Protein AF-M2AZC2-F1 (afdb_monomer_lite)

Organism: NCBI:txid1263867

Secondary structure (DSSP, 8-state):
-------PPPPP----PPP-----------PPP-------------HHHHHHHHHHHHHHHHHHHHHHHT-----------EEEEETTEEEEE-S-GGGGT---TTS--SSPPPPPPPP--SGGGTTSEEEEEEEETTEEEEEEEEEEETTEEEEGGGTSSSPSSEE-TT--EEEEEE-S-EETTTTEEEEEEEEEEETTEEEEEEEEEEE---TT--SSS---------------PPP-

pLDDT: mean 73.13, std 20.4, range [29.56, 98.38]

Sequence (240 aa):
MHVIGEGTMVAWISGNTPPISENAGNNEMHGRSPLRFTTDDRHWGDPRDFYRSVDQMRTLLLAATLSLVFASPAFATVQANDSVSVGGKTFGIFQLPMNGLLRYEHERPDDRELFPLFEAPHTANHRGYIAQFAITNGRLYLNSIKGRIDGKDVADQDIVDKRFPVRAHWYTGSIFISVGGYDQLEERFRYVIEFSIERGKVVATRYSDLRRIPITWNGLDAPSPTTETTEPDDARESPN

Foldseek 3Di:
DDDDDDDDDDDDDDDDDDDDDDDDDDDDDDDDDDDDDDPPPPPPPDVVVVVVVVVVVVVVVVVVVVVVVPPDPPPDDAAQFAWEDEPNDIFGWLADLCVLVADDPVDDDDDDDHQAQFDQPDPSRNRQKYWYWYCDPQFIWTAKMWGHGPNDTDMDCRRPVDDPRHTSLSGFFKTKGQDDDQDPVLRWRQKIWIFGDHSGGGPDIDIDGTDNDPSPDHRPDDDPRPPPPVPPPPDPDDDD

Radius of gyration: 32.2 Å; chains: 1; bounding box: 98×58×80 Å

Structure (mmCIF, N/CA/C/O backbone):
data_AF-M2AZC2-F1
#
_entry.id   AF-M2AZC2-F1
#
loop_
_atom_site.group_PDB
_atom_site.id
_atom_site.type_symbol
_atom_site.label_atom_id
_atom_site.label_alt_id
_atom_site.label_comp_id
_atom_site.label_asym_id
_atom_site.label_entity_id
_atom_site.label_seq_id
_atom_site.pdbx_PDB_ins_code
_atom_site.Cartn_x
_atom_site.Cartn_y
_atom_site.Cartn_z
_atom_site.occupancy
_atom_site.B_iso_or_equiv
_atom_site.auth_seq_id
_atom_site.auth_comp_id
_atom_site.auth_asym_id
_atom_site.auth_atom_id
_atom_site.pdbx_PDB_model_num
ATOM 1 N N . MET A 1 1 ? -30.836 22.525 8.935 1.00 41.09 1 MET A N 1
ATOM 2 C CA . MET A 1 1 ? -30.138 23.801 9.182 1.00 41.09 1 MET A CA 1
ATOM 3 C C . MET A 1 1 ? -29.603 23.750 10.602 1.00 41.09 1 MET A C 1
ATOM 5 O O . MET A 1 1 ? -30.364 23.909 11.540 1.00 41.09 1 MET A O 1
ATOM 9 N N . HIS A 1 2 ? -28.333 23.387 10.746 1.00 29.56 2 HIS A N 1
ATOM 10 C CA . HIS A 1 2 ? -27.563 23.506 11.981 1.00 29.56 2 HIS A CA 1
ATOM 11 C C . HIS A 1 2 ? -26.117 23.679 11.517 1.00 29.56 2 HIS A C 1
ATOM 13 O O . HIS A 1 2 ? -25.519 22.754 10.977 1.00 29.56 2 HIS A O 1
ATOM 19 N N . VAL A 1 3 ? -25.637 24.917 11.582 1.00 35.12 3 VAL A N 1
ATOM 20 C CA . VAL A 1 3 ? -24.275 25.307 11.210 1.00 35.12 3 VAL A CA 1
ATOM 21 C C . VAL A 1 3 ? -23.460 25.256 12.494 1.00 35.12 3 VAL A C 1
ATOM 23 O O . VAL A 1 3 ? -23.845 25.889 13.476 1.00 35.12 3 VAL A O 1
ATOM 26 N N . ILE A 1 4 ? -22.387 24.465 12.515 1.00 40.41 4 ILE A N 1
ATOM 27 C CA . ILE A 1 4 ? -21.483 24.358 13.662 1.00 40.41 4 ILE A CA 1
ATOM 28 C C . ILE A 1 4 ? -20.125 24.936 13.258 1.00 40.41 4 ILE A C 1
ATOM 30 O O . ILE A 1 4 ? -19.449 24.397 12.388 1.00 40.41 4 ILE A O 1
ATOM 34 N N . GLY A 1 5 ? -19.832 26.064 13.910 1.00 35.72 5 GLY A N 1
ATOM 35 C CA . GLY A 1 5 ? -18.565 26.732 14.218 1.00 35.72 5 GLY A CA 1
ATOM 36 C C . GLY A 1 5 ? -17.267 26.303 13.540 1.00 35.72 5 GLY A C 1
ATOM 37 O O . GLY A 1 5 ? -16.760 25.207 13.760 1.00 35.72 5 GLY A O 1
ATOM 38 N N . GLU A 1 6 ? -16.668 27.271 12.850 1.00 39.91 6 GLU A N 1
ATOM 39 C CA . GLU A 1 6 ? -15.252 27.318 12.497 1.00 39.91 6 GLU A CA 1
ATOM 40 C C . GLU A 1 6 ? -14.385 27.407 13.767 1.00 39.91 6 GLU A C 1
ATOM 42 O O . GLU A 1 6 ? -14.545 28.310 14.588 1.00 39.91 6 GLU A O 1
ATOM 47 N N . GLY A 1 7 ? -13.470 26.450 13.933 1.00 35.94 7 GLY A N 1
ATOM 48 C CA . GLY A 1 7 ? -12.459 26.444 14.988 1.00 35.94 7 GLY A CA 1
ATOM 49 C C . GLY A 1 7 ? -11.089 26.795 14.418 1.00 35.94 7 GLY A C 1
ATOM 50 O O . GLY A 1 7 ? -10.451 25.970 13.766 1.00 35.94 7 GLY A O 1
ATOM 51 N N . THR A 1 8 ? -10.644 28.022 14.667 1.00 33.69 8 THR A N 1
ATOM 52 C CA . THR A 1 8 ? -9.314 28.543 14.332 1.00 33.69 8 THR A CA 1
ATOM 53 C C . THR A 1 8 ? -8.242 27.849 15.180 1.00 33.69 8 THR A C 1
ATOM 55 O O . THR A 1 8 ? -8.271 27.926 16.407 1.00 33.69 8 THR A O 1
ATOM 58 N N . MET A 1 9 ? -7.279 27.179 14.542 1.00 30.30 9 MET A N 1
ATOM 59 C CA . MET A 1 9 ? -6.112 26.596 15.215 1.00 30.30 9 MET A CA 1
ATOM 60 C C . MET A 1 9 ? -5.014 27.654 15.381 1.00 30.30 9 MET A C 1
ATOM 62 O O .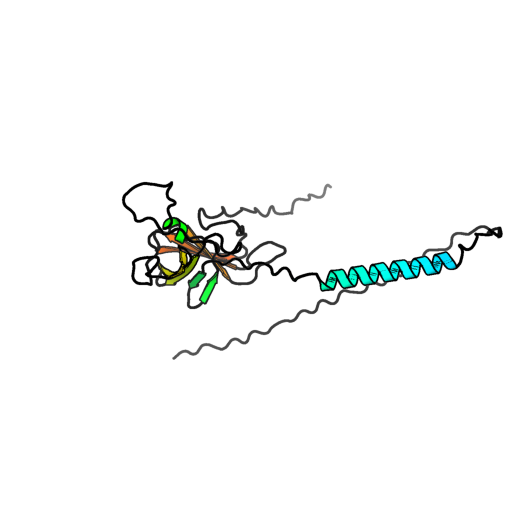 MET A 1 9 ? -4.516 28.205 14.401 1.00 30.30 9 MET A O 1
ATOM 66 N N . VAL A 1 10 ? -4.633 27.919 16.631 1.00 33.47 10 VAL A N 1
ATOM 67 C CA . VAL A 1 10 ? -3.511 28.789 17.006 1.00 33.47 10 VAL A CA 1
ATOM 68 C C . VAL A 1 10 ? -2.236 27.946 17.049 1.00 33.47 10 VAL A C 1
ATOM 70 O O . VAL A 1 10 ? -2.134 27.006 17.836 1.00 33.47 10 VAL A O 1
ATOM 73 N N . ALA A 1 11 ? -1.267 28.272 16.193 1.00 35.38 11 ALA A N 1
ATOM 74 C CA . ALA A 1 11 ? 0.056 27.661 16.200 1.00 35.38 11 ALA A CA 1
ATOM 75 C C . ALA A 1 11 ? 0.928 28.305 17.289 1.00 35.38 11 ALA A C 1
ATOM 77 O O . ALA A 1 11 ? 1.168 29.511 17.270 1.00 35.38 11 ALA A O 1
ATOM 78 N N . TRP A 1 12 ? 1.418 27.494 18.226 1.00 31.27 12 TRP A N 1
ATOM 79 C CA . TRP A 1 12 ? 2.443 27.891 19.187 1.00 31.27 12 TRP A CA 1
ATOM 80 C C . TRP A 1 12 ? 3.824 27.617 18.586 1.00 31.27 12 TRP A C 1
ATOM 82 O O . TRP A 1 12 ? 4.173 26.469 18.323 1.00 31.27 12 TRP A O 1
ATOM 92 N N . ILE A 1 13 ? 4.607 28.674 18.368 1.00 39.00 13 ILE A N 1
ATOM 93 C CA . ILE A 1 13 ? 6.027 28.584 18.015 1.00 39.00 13 ILE A CA 1
ATOM 94 C C . ILE A 1 13 ? 6.810 28.734 19.322 1.00 39.00 13 ILE A C 1
ATOM 96 O O . ILE A 1 13 ? 6.928 29.831 19.863 1.00 39.00 13 ILE A O 1
ATOM 100 N N . SER A 1 14 ? 7.303 27.618 19.856 1.00 40.69 14 SER A N 1
ATOM 101 C CA . SER A 1 14 ? 8.235 27.595 20.985 1.00 40.69 14 SER A CA 1
ATOM 102 C C . SER A 1 14 ? 9.657 27.740 20.437 1.00 40.69 14 SER A C 1
ATOM 104 O O . SER A 1 14 ? 10.160 26.860 19.742 1.00 40.69 14 SER A O 1
ATOM 106 N N . GLY A 1 15 ? 10.276 28.893 20.697 1.00 37.81 15 GLY A N 1
ATOM 107 C CA . GLY A 1 15 ? 11.695 29.126 20.453 1.00 37.81 15 GLY A CA 1
ATOM 108 C C . GLY A 1 15 ? 12.515 28.638 21.644 1.00 37.81 15 GLY A C 1
ATOM 109 O O . GLY A 1 15 ? 12.357 29.158 22.745 1.00 37.81 15 GLY A O 1
ATOM 110 N N . ASN A 1 16 ? 13.394 27.662 21.417 1.00 41.00 16 ASN A N 1
ATOM 111 C CA . ASN A 1 16 ? 14.408 27.240 22.381 1.00 41.00 16 ASN A CA 1
ATOM 112 C C . ASN A 1 16 ? 15.749 27.886 22.018 1.00 41.00 16 ASN A C 1
ATOM 114 O O . ASN A 1 16 ? 16.460 27.418 21.130 1.00 41.00 16 ASN A O 1
ATOM 118 N N . THR A 1 17 ? 16.098 28.960 22.719 1.00 50.50 17 THR A N 1
ATOM 119 C CA . THR A 1 17 ? 17.467 29.478 22.808 1.00 50.50 17 THR A CA 1
ATOM 120 C C . THR A 1 17 ? 18.190 28.745 23.944 1.00 50.50 17 THR A C 1
ATOM 122 O O . THR A 1 17 ? 17.656 28.700 25.054 1.00 50.50 17 THR A O 1
ATOM 125 N N . PRO A 1 18 ? 19.387 28.171 23.729 1.00 53.38 18 PRO A N 1
ATOM 126 C CA . PRO A 1 18 ? 20.158 27.584 24.819 1.00 53.38 18 PRO A CA 1
ATOM 127 C C . PRO A 1 18 ? 20.739 28.681 25.733 1.00 53.38 18 PRO A C 1
ATOM 129 O O . PRO A 1 18 ? 21.175 29.723 25.232 1.00 53.38 18 PRO A O 1
ATOM 132 N N . PRO A 1 19 ? 20.784 28.470 27.060 1.00 54.50 19 PRO A N 1
ATOM 133 C CA . PRO A 1 19 ? 21.449 29.388 27.972 1.00 54.50 19 PRO A CA 1
ATOM 134 C C . PRO A 1 19 ? 22.974 29.269 27.850 1.00 54.50 19 PRO A C 1
ATOM 136 O O . PRO A 1 19 ? 23.544 28.179 27.892 1.00 54.50 19 PRO A O 1
ATOM 139 N N . ILE A 1 20 ? 23.631 30.420 27.724 1.00 43.81 20 ILE A N 1
ATOM 140 C CA . ILE A 1 20 ? 25.079 30.581 27.860 1.00 43.81 20 ILE A CA 1
ATOM 141 C C . ILE A 1 20 ? 25.393 30.513 29.358 1.00 43.81 20 ILE A C 1
ATOM 143 O O . ILE A 1 20 ? 25.018 31.414 30.104 1.00 43.81 20 ILE A O 1
ATOM 147 N N . SER A 1 21 ? 26.050 29.444 29.813 1.00 50.94 21 SER A N 1
ATOM 148 C CA . SER A 1 21 ? 26.565 29.362 31.181 1.00 50.94 21 SER A CA 1
ATOM 149 C C . SER A 1 21 ? 27.966 29.974 31.249 1.00 50.94 21 SER A C 1
ATOM 151 O O . SER A 1 21 ? 28.948 29.367 30.816 1.00 50.94 21 SER A O 1
ATOM 153 N N . GLU A 1 22 ? 28.040 31.180 31.804 1.00 41.06 22 GLU A N 1
ATOM 154 C CA . GLU A 1 22 ? 29.249 31.792 32.357 1.00 41.06 22 GLU A CA 1
ATOM 155 C C . GLU A 1 22 ? 29.758 30.937 33.524 1.00 41.06 22 GLU A C 1
ATOM 157 O O . GLU A 1 22 ? 29.049 30.740 34.508 1.00 41.06 22 GLU A O 1
ATOM 162 N N . ASN A 1 23 ? 30.986 30.425 33.427 1.00 46.72 23 ASN A N 1
ATOM 163 C CA . ASN A 1 23 ? 31.641 29.730 34.531 1.00 46.72 23 ASN A CA 1
ATOM 164 C C . ASN A 1 23 ? 32.864 30.546 34.968 1.00 46.72 23 ASN A C 1
ATOM 166 O O . ASN A 1 23 ? 33.962 30.409 34.426 1.00 46.72 23 ASN A O 1
ATOM 170 N N . ALA A 1 24 ? 32.637 31.449 35.924 1.00 45.34 24 ALA A N 1
ATOM 171 C CA . ALA A 1 24 ? 33.664 32.204 36.627 1.00 45.34 24 ALA A CA 1
ATOM 172 C C . ALA A 1 24 ? 34.169 31.370 37.817 1.00 45.34 24 ALA A C 1
ATOM 174 O O . ALA A 1 24 ? 33.601 31.399 38.906 1.00 45.34 24 ALA A O 1
ATOM 175 N N . GLY A 1 25 ? 35.227 30.592 37.589 1.00 44.44 25 GLY A N 1
ATOM 176 C CA . GLY A 1 25 ? 35.926 29.830 38.623 1.00 44.44 25 GLY A CA 1
ATOM 177 C C . GLY A 1 25 ? 37.237 30.505 39.010 1.00 44.44 25 GLY A C 1
ATOM 178 O O . GLY A 1 25 ? 38.251 30.326 38.338 1.00 44.44 25 GLY A O 1
ATOM 179 N N . ASN A 1 26 ? 37.203 31.271 40.101 1.00 45.03 26 ASN A N 1
ATOM 180 C CA . ASN A 1 26 ? 38.375 31.755 40.826 1.00 45.03 26 ASN A CA 1
ATOM 181 C C . ASN A 1 26 ? 39.155 30.562 41.393 1.00 45.03 26 ASN A C 1
ATOM 183 O O . ASN A 1 26 ? 38.607 29.819 42.202 1.00 45.03 26 ASN A O 1
ATOM 187 N N . ASN A 1 27 ? 40.428 30.412 41.021 1.00 47.50 27 ASN A N 1
ATOM 188 C CA . ASN A 1 27 ? 41.351 29.521 41.720 1.00 47.50 27 ASN A CA 1
ATOM 189 C C . ASN A 1 27 ? 42.527 30.314 42.283 1.00 47.50 27 ASN A C 1
ATOM 191 O O . ASN A 1 27 ? 43.219 31.053 41.580 1.00 47.50 27 ASN A O 1
ATOM 195 N N . GLU A 1 28 ? 42.679 30.149 43.591 1.00 45.00 28 GLU A N 1
ATOM 196 C CA . GLU A 1 28 ? 43.596 30.833 44.481 1.00 45.00 28 GLU A CA 1
ATOM 197 C C . GLU A 1 28 ? 45.065 30.505 44.201 1.00 45.00 28 GLU A C 1
ATOM 199 O O . GLU A 1 28 ? 45.448 29.430 43.732 1.00 45.00 28 GLU A O 1
ATOM 204 N N . MET A 1 29 ? 45.892 31.501 44.511 1.00 44.03 29 MET A N 1
ATOM 205 C CA . MET A 1 29 ? 47.338 31.502 44.374 1.00 44.03 29 MET A CA 1
ATOM 206 C C . MET A 1 29 ? 47.997 30.543 45.371 1.00 44.03 29 MET A C 1
ATOM 208 O O . MET A 1 29 ? 47.996 30.791 46.575 1.00 44.03 29 MET A O 1
ATOM 212 N N . HIS A 1 30 ? 48.696 29.533 44.856 1.00 43.09 30 HIS A N 1
ATOM 213 C CA . HIS A 1 30 ? 49.764 28.860 45.591 1.00 43.09 30 HIS A CA 1
ATOM 214 C C . HIS A 1 30 ? 51.133 29.217 45.006 1.00 43.09 30 HIS A C 1
ATOM 216 O O . HIS A 1 30 ? 51.345 29.230 43.791 1.00 43.09 30 HIS A O 1
ATOM 222 N N . GLY A 1 31 ? 52.040 29.570 45.921 1.00 49.69 31 GLY A N 1
ATOM 223 C CA . GLY A 1 31 ? 53.341 30.174 45.669 1.00 49.69 31 GLY A CA 1
ATOM 224 C C . GLY A 1 31 ? 54.202 29.406 44.672 1.00 49.69 31 GLY A C 1
ATOM 225 O O . GLY A 1 31 ? 54.455 28.212 44.816 1.00 49.69 31 GLY A O 1
ATOM 226 N N . ARG A 1 32 ? 54.692 30.136 43.668 1.00 42.91 32 ARG A N 1
ATOM 227 C CA . ARG A 1 32 ? 55.711 29.660 42.737 1.00 42.91 32 ARG A CA 1
ATOM 228 C C . ARG A 1 32 ? 57.075 30.190 43.156 1.00 42.91 32 ARG A C 1
ATOM 230 O O . ARG A 1 32 ? 57.276 31.394 43.292 1.00 42.91 32 ARG A O 1
ATOM 237 N N . SER A 1 33 ? 57.996 29.253 43.338 1.00 49.91 33 SER A N 1
ATOM 238 C CA . SER A 1 33 ? 59.431 29.464 43.492 1.00 49.91 33 SER A CA 1
ATOM 239 C C . SER A 1 33 ? 60.008 30.326 42.358 1.00 49.91 33 SER A C 1
ATOM 241 O O . SER A 1 33 ? 59.492 30.280 41.237 1.00 49.91 33 SER A O 1
ATOM 243 N N . PRO A 1 34 ? 61.094 31.081 42.600 1.00 45.25 34 PRO A N 1
ATOM 244 C CA . PRO A 1 34 ? 61.733 31.892 41.570 1.00 45.25 34 PRO A CA 1
ATOM 245 C C . PRO A 1 34 ? 62.252 31.001 40.432 1.00 45.25 34 PRO A C 1
ATOM 247 O O . PRO A 1 34 ? 63.157 30.185 40.615 1.00 45.25 34 PRO A O 1
ATOM 250 N N . LEU A 1 35 ? 61.654 31.160 39.249 1.00 48.88 35 LEU A N 1
ATOM 251 C CA . LEU A 1 35 ? 62.107 30.550 38.004 1.00 48.88 35 LEU A CA 1
ATOM 252 C C . LEU A 1 35 ? 63.492 31.108 37.658 1.00 48.88 35 LEU A C 1
ATOM 254 O O . LEU A 1 35 ? 63.652 32.294 37.372 1.00 48.88 35 LEU A O 1
ATOM 258 N N . ARG A 1 36 ? 64.500 30.233 37.680 1.00 46.06 36 ARG A N 1
ATOM 259 C CA . ARG A 1 36 ? 65.787 30.492 37.035 1.00 46.06 36 ARG A CA 1
ATOM 260 C C . ARG A 1 36 ? 65.540 30.597 35.532 1.00 46.06 36 ARG A C 1
ATOM 262 O O . ARG A 1 36 ? 65.117 29.625 34.913 1.00 46.06 36 ARG A O 1
ATOM 269 N N . PHE A 1 37 ? 65.829 3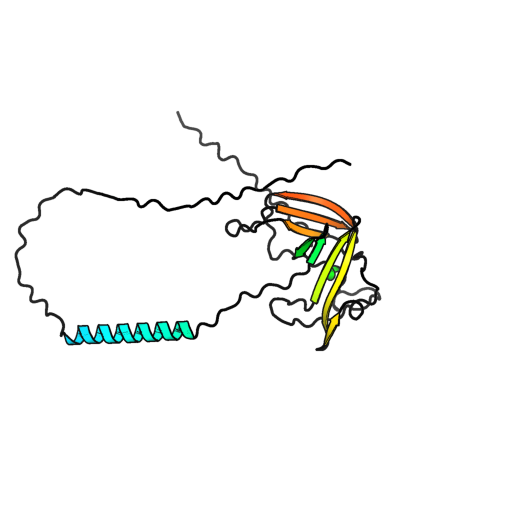1.759 34.957 1.00 43.44 37 PHE A N 1
ATOM 270 C CA . PHE A 1 37 ? 65.972 31.909 33.515 1.00 43.44 37 PHE A CA 1
ATOM 271 C C . PHE A 1 37 ? 67.241 31.172 33.084 1.00 43.44 37 PHE A C 1
ATOM 273 O O . PHE A 1 37 ? 68.339 31.719 33.119 1.00 43.44 37 PHE A O 1
ATOM 280 N N . THR A 1 38 ? 67.100 29.905 32.713 1.00 52.97 38 THR A N 1
ATOM 281 C CA . THR A 1 38 ? 68.006 29.310 31.738 1.00 52.97 38 THR A CA 1
ATOM 282 C C . THR A 1 38 ? 67.554 29.824 30.381 1.00 52.97 38 THR A C 1
ATOM 284 O O . THR A 1 38 ? 66.424 29.556 29.968 1.00 52.97 38 THR A O 1
ATOM 287 N N . THR A 1 39 ? 68.400 30.608 29.719 1.00 56.72 39 THR A N 1
ATOM 288 C CA . THR A 1 39 ? 68.336 30.853 28.278 1.00 56.72 39 THR A CA 1
ATOM 289 C C . THR A 1 39 ? 68.459 29.496 27.595 1.00 56.72 39 THR A C 1
ATOM 291 O O . THR A 1 39 ? 69.547 29.002 27.325 1.00 56.72 39 THR A O 1
ATOM 294 N N . ASP A 1 40 ? 67.323 28.826 27.453 1.00 51.91 40 ASP A N 1
ATOM 295 C CA . ASP A 1 40 ? 67.183 27.663 26.603 1.00 51.91 40 ASP A CA 1
ATOM 296 C C . ASP A 1 40 ? 67.114 28.229 25.190 1.00 51.91 40 ASP A C 1
ATOM 298 O O . ASP A 1 40 ? 66.088 28.786 24.783 1.00 51.91 40 ASP A O 1
ATOM 302 N N . ASP A 1 41 ? 68.252 28.175 24.497 1.00 56.53 41 ASP A N 1
ATOM 303 C CA . ASP A 1 41 ? 68.380 28.397 23.061 1.00 56.53 41 ASP A CA 1
ATOM 304 C C . ASP A 1 41 ? 67.586 27.302 22.339 1.00 56.53 41 ASP A C 1
ATOM 306 O O . ASP A 1 41 ? 68.126 26.421 21.666 1.00 56.53 41 ASP A O 1
ATOM 310 N N . ARG A 1 42 ? 66.259 27.338 22.494 1.00 57.41 42 ARG A N 1
ATOM 311 C CA . ARG A 1 42 ? 65.342 26.608 21.640 1.00 57.41 42 ARG A CA 1
ATOM 312 C C . ARG A 1 42 ? 65.532 27.198 20.266 1.00 57.41 42 ARG A C 1
ATOM 314 O O . ARG A 1 42 ? 65.034 28.278 19.960 1.00 57.41 42 ARG A O 1
ATOM 321 N N . HIS A 1 43 ? 66.332 26.474 19.495 1.00 57.97 43 HIS A N 1
ATOM 322 C CA . HIS A 1 43 ? 66.511 26.599 18.068 1.00 57.97 43 HIS A CA 1
ATOM 323 C C . HIS A 1 43 ? 65.132 26.878 17.468 1.00 57.97 43 HIS A C 1
ATOM 325 O O . HIS A 1 43 ? 64.289 25.982 17.376 1.00 57.97 43 HIS A O 1
ATOM 331 N N . TRP A 1 44 ? 64.855 28.148 17.171 1.00 55.94 44 TRP A N 1
ATOM 332 C CA . TRP A 1 44 ? 63.679 28.514 16.407 1.00 55.94 44 TRP A CA 1
ATOM 333 C C . TRP A 1 44 ? 63.833 27.755 15.096 1.00 55.94 44 TRP A C 1
ATOM 335 O O . TRP A 1 44 ? 64.808 27.982 14.378 1.00 55.94 44 TRP A O 1
ATOM 345 N N . GLY A 1 45 ? 62.953 26.776 14.863 1.00 61.25 45 GLY A N 1
ATOM 346 C CA . GLY A 1 45 ? 62.956 25.999 13.628 1.00 61.25 45 GLY A CA 1
ATOM 347 C C . GLY A 1 45 ? 63.058 26.946 12.437 1.00 61.25 45 GLY A C 1
ATOM 348 O O . GLY A 1 45 ? 62.551 28.071 12.501 1.00 61.25 45 GLY A O 1
ATOM 349 N N . ASP A 1 46 ? 63.777 26.515 11.398 1.00 69.06 46 ASP A N 1
ATOM 350 C CA . ASP A 1 46 ? 64.043 27.328 10.212 1.00 69.06 46 ASP A CA 1
ATOM 351 C C . ASP A 1 46 ? 62.724 27.994 9.772 1.00 69.06 46 ASP A C 1
ATOM 353 O O . ASP A 1 46 ? 61.721 27.295 9.610 1.00 69.06 46 ASP A O 1
ATOM 357 N N . PRO A 1 47 ? 62.669 29.326 9.584 1.00 61.41 47 PRO A N 1
ATOM 358 C CA . PRO A 1 47 ? 61.466 30.012 9.113 1.00 61.41 47 PRO A CA 1
ATOM 359 C C . PRO A 1 47 ? 60.845 29.364 7.866 1.00 61.41 47 PRO A C 1
ATOM 361 O O . PRO A 1 47 ? 59.643 29.486 7.634 1.00 61.41 47 PRO A O 1
ATOM 364 N N . ARG A 1 48 ? 61.640 28.632 7.074 1.00 61.03 48 ARG A N 1
ATOM 365 C CA . ARG A 1 48 ? 61.187 27.836 5.925 1.00 61.03 48 ARG A CA 1
ATOM 366 C C . ARG A 1 48 ? 60.258 26.669 6.291 1.00 61.03 48 ARG A C 1
ATOM 368 O O . ARG A 1 48 ? 59.424 26.302 5.462 1.00 61.03 48 ARG A O 1
ATOM 375 N N . ASP A 1 49 ? 60.324 26.135 7.507 1.00 60.12 49 ASP A N 1
ATOM 376 C CA . ASP A 1 49 ? 59.408 25.095 7.996 1.00 60.12 49 ASP A CA 1
ATOM 377 C C . ASP A 1 49 ? 58.002 25.655 8.262 1.00 60.12 49 ASP A C 1
ATOM 379 O O . ASP A 1 49 ? 57.001 24.975 8.022 1.00 60.12 49 ASP A O 1
ATOM 383 N N . PHE A 1 50 ? 57.905 26.933 8.650 1.00 59.72 50 PHE A N 1
ATOM 384 C CA . PHE A 1 50 ? 56.621 27.624 8.790 1.00 59.72 50 PHE A CA 1
ATOM 385 C C . PHE A 1 50 ? 55.924 27.793 7.432 1.00 59.72 50 PHE A C 1
ATOM 387 O O . PHE A 1 50 ? 54.735 27.503 7.303 1.00 59.72 50 PHE A O 1
ATOM 394 N N . TYR A 1 51 ? 56.666 28.178 6.387 1.00 58.72 51 TYR A N 1
ATOM 395 C CA . TYR A 1 51 ? 56.109 28.327 5.035 1.00 58.72 51 TYR A CA 1
ATOM 396 C C . TYR A 1 51 ? 55.689 26.986 4.410 1.00 58.72 51 TYR A C 1
ATOM 398 O O . TYR A 1 51 ? 54.624 26.914 3.797 1.00 58.72 51 TYR A O 1
ATOM 406 N N . ARG A 1 52 ? 56.442 25.898 4.640 1.00 64.50 52 ARG A N 1
ATOM 407 C CA . ARG A 1 52 ? 56.035 24.543 4.212 1.00 64.50 52 ARG A CA 1
ATOM 408 C C . ARG A 1 52 ? 54.709 24.095 4.833 1.00 64.50 52 ARG A C 1
ATOM 410 O O . ARG A 1 52 ? 53.904 23.476 4.143 1.00 64.50 52 ARG A O 1
ATOM 417 N N . SER A 1 53 ? 54.469 24.427 6.102 1.00 69.44 53 SER A N 1
ATOM 418 C CA . SER A 1 53 ? 53.214 24.112 6.800 1.00 69.44 53 SER A CA 1
ATOM 419 C C . SER A 1 53 ? 52.006 24.831 6.181 1.00 69.44 53 SER A C 1
ATOM 421 O O . SER A 1 53 ? 50.953 24.227 5.968 1.00 69.44 53 SER A O 1
ATOM 423 N N . VAL A 1 54 ? 52.167 26.104 5.801 1.00 74.38 54 VAL A N 1
ATOM 424 C CA . VAL A 1 54 ? 51.090 26.902 5.190 1.00 74.38 54 VAL A CA 1
ATOM 425 C C . VAL A 1 54 ? 50.721 26.386 3.795 1.00 74.38 54 VAL A C 1
ATOM 427 O O . VAL A 1 54 ? 49.534 26.281 3.476 1.00 74.38 54 VAL A O 1
ATOM 430 N N . ASP A 1 55 ? 51.703 26.008 2.974 1.00 76.81 55 ASP A N 1
ATOM 431 C CA . ASP A 1 55 ? 51.446 25.460 1.635 1.00 76.81 55 ASP A CA 1
ATOM 432 C C . ASP A 1 55 ? 50.811 24.061 1.691 1.00 76.81 55 ASP A C 1
ATOM 434 O O . ASP A 1 55 ? 49.903 23.752 0.911 1.00 76.81 55 ASP A O 1
ATOM 438 N N . GLN A 1 56 ? 51.207 23.235 2.664 1.00 75.94 56 GLN A N 1
ATOM 439 C CA . GLN A 1 56 ? 50.544 21.957 2.937 1.00 75.94 56 GLN A CA 1
ATOM 440 C C . GLN A 1 56 ? 49.090 22.158 3.377 1.00 75.94 56 GLN A C 1
ATOM 442 O O . GLN A 1 56 ? 48.193 21.496 2.855 1.00 75.94 56 GLN A O 1
ATOM 447 N N . MET A 1 57 ? 48.826 23.118 4.267 1.00 81.62 57 MET A N 1
ATOM 448 C CA . MET A 1 57 ? 47.472 23.421 4.738 1.00 81.62 57 MET A CA 1
ATOM 449 C C . MET A 1 57 ? 46.569 23.944 3.611 1.00 81.62 57 MET A C 1
ATOM 451 O O . MET A 1 57 ? 45.413 23.536 3.503 1.00 81.62 57 MET A O 1
ATOM 455 N N . ARG A 1 58 ? 47.101 24.781 2.712 1.00 81.62 58 ARG A N 1
ATOM 456 C CA . ARG A 1 58 ? 46.388 25.247 1.509 1.00 81.62 58 ARG A CA 1
ATOM 457 C C . ARG A 1 58 ? 46.072 24.111 0.545 1.00 81.62 58 ARG A C 1
ATOM 459 O O . ARG A 1 58 ? 44.958 24.039 0.035 1.00 81.62 58 ARG A O 1
ATOM 466 N N . THR A 1 59 ? 47.030 23.216 0.324 1.00 87.06 59 THR A N 1
ATOM 467 C CA . THR A 1 59 ? 46.842 22.053 -0.551 1.00 87.06 59 THR A CA 1
ATOM 468 C C . THR A 1 59 ? 45.751 21.130 -0.004 1.00 87.06 59 THR A C 1
ATOM 470 O O . THR A 1 59 ? 44.875 20.705 -0.754 1.00 87.06 59 THR A O 1
ATOM 473 N N . LEU A 1 60 ? 45.740 20.888 1.311 1.00 87.75 60 LEU A N 1
ATOM 474 C CA . LEU A 1 60 ? 44.695 20.102 1.974 1.00 87.75 60 LEU A CA 1
ATOM 475 C C . LEU A 1 60 ? 43.318 20.773 1.885 1.00 87.75 60 LEU A C 1
ATOM 477 O O . LEU A 1 60 ? 42.336 20.101 1.577 1.00 87.75 60 LEU A O 1
ATOM 481 N N . LEU A 1 61 ? 43.239 22.091 2.090 1.00 87.56 61 LEU A N 1
ATOM 482 C CA . LEU A 1 61 ? 41.985 22.840 1.956 1.00 87.56 61 LEU A CA 1
ATOM 483 C C . LEU A 1 61 ? 41.437 22.801 0.524 1.00 87.56 61 LEU A C 1
ATOM 485 O O . LEU A 1 61 ? 40.237 22.600 0.331 1.00 87.56 61 LEU A O 1
ATOM 489 N N . LEU A 1 62 ? 42.299 22.945 -0.486 1.00 88.38 62 LEU A N 1
ATOM 490 C CA . LEU A 1 62 ? 41.898 22.854 -1.892 1.00 88.38 62 LEU A CA 1
ATOM 491 C C . LEU A 1 62 ? 41.425 21.443 -2.257 1.00 88.38 62 LEU A C 1
ATOM 493 O O . LEU A 1 62 ? 40.392 21.304 -2.908 1.00 88.38 62 LEU A O 1
ATOM 497 N N . ALA A 1 63 ? 42.120 20.402 -1.791 1.00 86.31 63 ALA A N 1
ATOM 498 C CA . ALA A 1 63 ? 41.712 19.015 -2.005 1.00 86.31 63 ALA A CA 1
ATOM 499 C C . ALA A 1 63 ? 40.368 18.689 -1.325 1.00 86.31 63 ALA A C 1
ATOM 501 O O . ALA A 1 63 ? 39.511 18.041 -1.930 1.00 86.31 63 ALA A O 1
ATOM 502 N N . ALA A 1 64 ? 40.145 19.176 -0.100 1.00 88.56 64 ALA A N 1
ATOM 503 C CA . ALA A 1 64 ? 38.879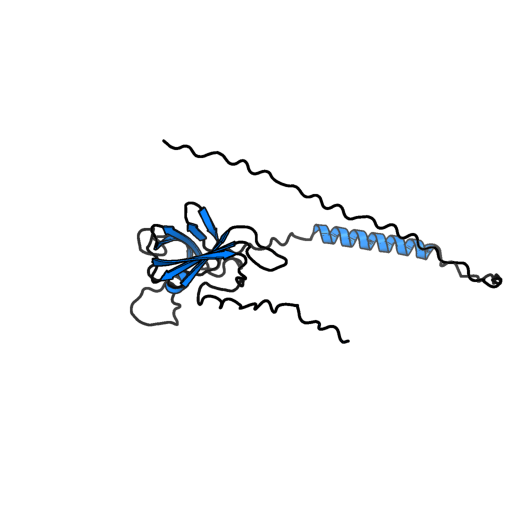 19.008 0.613 1.00 88.56 64 ALA A CA 1
ATOM 504 C C . ALA A 1 64 ? 37.724 19.748 -0.081 1.00 88.56 64 ALA A C 1
ATOM 506 O O . ALA A 1 64 ? 36.647 19.184 -0.268 1.00 88.56 64 ALA A O 1
ATOM 507 N N . THR A 1 65 ? 37.967 20.981 -0.533 1.00 85.81 65 THR A N 1
ATOM 508 C CA . THR A 1 65 ? 36.972 21.775 -1.270 1.00 85.81 65 THR A CA 1
ATOM 509 C C . THR A 1 65 ? 36.611 21.103 -2.591 1.00 85.81 65 THR A C 1
ATOM 511 O O . THR A 1 65 ? 35.433 20.956 -2.905 1.00 85.81 65 THR A O 1
ATOM 514 N N . LEU A 1 66 ? 37.610 20.622 -3.337 1.00 88.06 66 LEU A N 1
ATOM 515 C CA . LEU A 1 66 ? 37.390 19.909 -4.592 1.00 88.06 66 LEU A CA 1
ATOM 516 C C . LEU A 1 66 ? 36.611 18.603 -4.368 1.00 88.06 66 LEU A C 1
ATOM 518 O O . LEU A 1 66 ? 35.713 18.288 -5.142 1.00 88.06 66 LEU A O 1
ATOM 522 N N . SER A 1 67 ? 36.884 17.889 -3.273 1.00 80.62 67 SER A N 1
ATOM 523 C CA . SER A 1 67 ? 36.149 16.672 -2.903 1.00 80.62 67 SER A CA 1
ATOM 524 C C . SER A 1 67 ? 34.676 16.948 -2.577 1.00 80.62 67 SER A C 1
ATOM 526 O O . SER A 1 67 ? 33.819 16.150 -2.947 1.00 80.62 67 SER A O 1
ATOM 528 N N . LEU A 1 68 ? 34.352 18.091 -1.956 1.00 81.50 68 LEU A N 1
ATOM 529 C CA . LEU A 1 68 ? 32.959 18.495 -1.723 1.00 81.50 68 LEU A CA 1
ATOM 530 C C . LEU A 1 68 ? 32.213 18.842 -3.020 1.00 81.50 68 LEU A C 1
ATOM 532 O O . LEU A 1 68 ? 31.018 18.578 -3.109 1.00 81.50 68 LEU A O 1
ATOM 536 N N . VAL A 1 69 ? 32.893 19.395 -4.031 1.00 83.25 69 VAL A N 1
ATOM 537 C CA . VAL A 1 69 ? 32.268 19.723 -5.331 1.00 83.25 69 VAL A CA 1
ATOM 538 C C . VAL A 1 69 ? 31.853 18.460 -6.094 1.00 83.25 69 VAL A C 1
ATOM 540 O O . VAL A 1 69 ? 30.867 18.482 -6.827 1.00 83.25 69 VAL A O 1
ATOM 543 N N . PHE A 1 70 ? 32.560 17.344 -5.894 1.00 78.88 70 PHE A N 1
ATOM 544 C CA . PHE A 1 70 ? 32.223 16.051 -6.501 1.00 78.88 70 PHE A CA 1
ATOM 545 C C . PHE A 1 70 ? 31.334 15.158 -5.625 1.00 78.88 70 PHE A C 1
ATOM 547 O O . PHE A 1 70 ? 30.973 14.057 -6.050 1.00 78.88 70 PHE A O 1
ATOM 554 N N . ALA A 1 71 ? 30.941 15.610 -4.431 1.00 78.75 71 ALA A N 1
ATOM 555 C CA . ALA A 1 71 ? 29.987 14.886 -3.605 1.00 78.75 71 ALA A CA 1
ATOM 556 C C . ALA A 1 71 ? 28.596 14.964 -4.254 1.00 78.75 71 ALA A C 1
ATOM 558 O O . ALA A 1 71 ? 27.857 15.934 -4.094 1.00 78.75 71 ALA A O 1
ATOM 559 N N . SER A 1 72 ? 28.242 13.933 -5.021 1.00 78.19 72 SER A N 1
ATOM 560 C CA . SER A 1 72 ? 26.890 13.804 -5.562 1.00 78.19 72 SER A CA 1
ATOM 561 C C . SER A 1 72 ? 25.905 13.643 -4.401 1.00 78.19 72 SER A C 1
ATOM 563 O O . SER A 1 72 ? 26.145 12.798 -3.533 1.00 78.19 72 SER A O 1
ATOM 565 N N . PRO A 1 73 ? 24.801 14.411 -4.355 1.00 76.00 73 PRO A N 1
ATOM 566 C CA . PRO A 1 73 ? 23.776 14.198 -3.347 1.00 76.00 73 PRO A CA 1
ATOM 567 C C . PRO A 1 73 ? 23.220 12.780 -3.501 1.00 76.00 73 PRO A C 1
ATOM 569 O O . PRO A 1 73 ? 22.601 12.439 -4.510 1.00 76.00 73 PRO A O 1
ATOM 572 N N . ALA A 1 74 ? 23.455 11.938 -2.497 1.00 71.19 74 ALA A N 1
ATOM 573 C CA . ALA A 1 74 ? 22.779 10.660 -2.376 1.00 71.19 74 ALA A CA 1
ATOM 574 C C . ALA A 1 74 ? 21.332 10.945 -1.964 1.00 71.19 74 ALA A C 1
ATOM 576 O O . ALA A 1 74 ? 21.032 11.167 -0.791 1.00 71.19 74 ALA A O 1
ATOM 577 N N . PHE A 1 75 ? 20.430 11.000 -2.940 1.00 67.75 75 PHE A N 1
ATOM 578 C CA . PHE A 1 75 ? 19.007 11.091 -2.649 1.00 67.75 75 PHE A CA 1
ATOM 579 C C . PHE A 1 75 ? 18.566 9.794 -1.972 1.00 67.75 75 PHE A C 1
ATOM 581 O O . PHE A 1 75 ? 18.717 8.706 -2.533 1.00 67.75 75 PHE A O 1
ATOM 588 N N . ALA A 1 76 ? 18.027 9.906 -0.758 1.00 63.31 76 ALA A N 1
ATOM 589 C CA . ALA A 1 76 ? 17.387 8.784 -0.095 1.00 63.31 76 ALA A CA 1
ATOM 590 C C . ALA A 1 76 ? 16.268 8.263 -1.007 1.00 63.31 76 ALA A C 1
ATOM 592 O O . ALA A 1 76 ? 15.371 9.013 -1.401 1.00 63.31 76 ALA A O 1
ATOM 593 N N . THR A 1 77 ? 16.347 6.990 -1.389 1.00 58.22 77 THR A N 1
ATOM 594 C CA . THR A 1 77 ? 15.327 6.393 -2.251 1.00 58.22 77 THR A CA 1
ATOM 595 C C . THR A 1 77 ? 14.048 6.218 -1.436 1.00 58.22 77 THR A C 1
ATOM 597 O O . THR A 1 77 ? 13.987 5.423 -0.501 1.00 58.22 77 THR A O 1
ATOM 600 N N . VAL A 1 78 ? 13.026 7.016 -1.747 1.00 66.50 78 VAL A N 1
ATOM 601 C CA . VAL A 1 78 ? 11.696 6.860 -1.149 1.00 66.50 78 VAL A CA 1
ATOM 602 C C . VAL A 1 78 ? 11.140 5.519 -1.619 1.00 66.50 78 VAL A C 1
ATOM 604 O O . VAL A 1 78 ? 11.028 5.292 -2.824 1.00 66.50 78 VAL A O 1
ATOM 607 N N . GLN A 1 79 ? 10.815 4.624 -0.685 1.00 74.00 79 GLN A N 1
ATOM 608 C CA . GLN A 1 79 ? 10.191 3.346 -1.020 1.00 74.00 79 GLN A CA 1
ATOM 609 C C . GLN A 1 79 ? 8.839 3.585 -1.703 1.00 74.00 79 GLN A C 1
ATOM 611 O O . GLN A 1 79 ? 8.028 4.392 -1.243 1.00 74.00 79 GLN A O 1
ATOM 616 N N . ALA A 1 80 ? 8.598 2.892 -2.818 1.00 80.38 80 ALA A N 1
ATOM 617 C CA . ALA A 1 80 ? 7.322 2.965 -3.516 1.00 80.38 80 ALA A CA 1
ATOM 618 C C . ALA A 1 80 ? 6.310 2.061 -2.801 1.00 80.38 80 ALA A C 1
ATOM 620 O O . ALA A 1 80 ? 6.179 0.865 -3.082 1.00 80.38 80 ALA A O 1
ATOM 621 N N . ASN A 1 81 ? 5.625 2.648 -1.827 1.00 87.50 81 ASN A N 1
ATOM 622 C CA . ASN A 1 81 ? 4.613 1.957 -1.047 1.00 87.50 81 ASN A CA 1
ATOM 623 C C . ASN A 1 81 ? 3.295 1.852 -1.814 1.00 87.50 81 ASN A C 1
ATOM 625 O O . ASN A 1 81 ? 2.950 2.718 -2.624 1.00 87.50 81 ASN A O 1
ATOM 629 N N . ASP A 1 82 ? 2.531 0.808 -1.498 1.00 93.50 82 ASP A N 1
ATOM 630 C CA . ASP A 1 82 ? 1.115 0.787 -1.846 1.00 93.50 82 ASP A CA 1
ATOM 631 C C . ASP A 1 82 ? 0.392 1.890 -1.074 1.00 93.50 82 ASP A C 1
ATOM 633 O O . ASP A 1 82 ? 0.920 2.487 -0.130 1.00 93.50 82 ASP A O 1
ATOM 637 N N . SER A 1 83 ? -0.843 2.170 -1.465 1.00 96.00 83 SER A N 1
ATOM 638 C CA . SER A 1 83 ? -1.656 3.156 -0.762 1.00 96.00 83 SER A CA 1
ATOM 639 C C . SER A 1 83 ? -3.066 2.661 -0.511 1.00 96.00 83 SER A C 1
ATOM 641 O O . SER A 1 83 ? -3.563 1.781 -1.207 1.00 96.00 83 SER A O 1
ATOM 643 N N . VAL A 1 84 ? -3.719 3.240 0.490 1.00 97.44 84 VAL A N 1
ATOM 644 C CA . VAL A 1 84 ? -5.129 3.015 0.791 1.00 97.44 84 VAL A CA 1
ATOM 645 C C . VAL A 1 84 ? -5.843 4.351 0.957 1.00 97.44 84 VAL A C 1
ATOM 647 O O . VAL A 1 84 ? -5.375 5.241 1.669 1.00 97.44 84 VAL A O 1
ATOM 650 N N . SER A 1 85 ? -6.993 4.500 0.308 1.00 97.75 85 SER A N 1
ATOM 651 C CA . SER A 1 85 ? -7.879 5.643 0.496 1.00 97.75 85 SER A CA 1
ATOM 652 C C . SER A 1 85 ? -8.969 5.326 1.521 1.00 97.75 85 SER A C 1
ATOM 654 O O . SER A 1 85 ? -9.703 4.345 1.376 1.00 97.75 85 SER A O 1
ATOM 656 N N . VAL A 1 86 ? -9.109 6.170 2.546 1.00 96.56 86 VAL A N 1
ATOM 657 C CA . VAL A 1 86 ? -10.138 6.064 3.593 1.00 96.56 86 VAL A CA 1
ATOM 658 C C . VAL A 1 86 ? -10.686 7.455 3.893 1.00 96.56 86 VAL A C 1
ATOM 660 O O . VAL A 1 86 ? -9.922 8.390 4.128 1.00 96.56 86 VAL A O 1
ATOM 663 N N . GLY A 1 87 ? -12.012 7.619 3.859 1.00 93.81 87 GLY A N 1
ATOM 664 C CA . GLY A 1 87 ? -12.654 8.910 4.151 1.00 93.81 87 GLY A CA 1
ATOM 665 C C . GLY A 1 87 ? -12.195 10.059 3.240 1.00 93.81 87 GLY A C 1
ATOM 666 O O . GLY A 1 87 ? -12.061 11.187 3.700 1.00 93.81 87 GLY A O 1
ATOM 667 N N . GLY A 1 88 ? -11.886 9.768 1.970 1.00 94.50 88 GLY A N 1
ATOM 668 C CA . GLY A 1 88 ? -11.421 10.760 0.990 1.00 94.50 88 GLY A CA 1
ATOM 669 C C . GLY A 1 88 ? -9.943 11.154 1.100 1.00 94.50 88 GLY A C 1
ATOM 670 O O . GLY A 1 88 ? -9.482 11.970 0.308 1.00 94.50 88 GLY A O 1
ATOM 671 N N . LYS A 1 89 ? -9.186 10.578 2.040 1.00 95.56 89 LYS A N 1
ATOM 672 C CA . LYS A 1 89 ? -7.735 10.780 2.173 1.00 95.56 89 LYS A CA 1
ATOM 673 C C . LYS A 1 89 ? -6.981 9.527 1.753 1.00 95.56 89 LYS A C 1
ATOM 675 O O . LYS A 1 89 ? -7.466 8.425 1.993 1.00 95.56 89 LYS A O 1
ATOM 680 N N . THR A 1 90 ? -5.802 9.698 1.163 1.00 95.50 90 THR A N 1
ATOM 681 C CA . THR A 1 90 ? -4.927 8.599 0.733 1.00 95.50 90 THR A CA 1
ATOM 682 C C . THR A 1 90 ? -3.716 8.510 1.643 1.00 95.50 90 THR A C 1
ATOM 684 O O . THR A 1 90 ? -3.085 9.521 1.944 1.00 95.50 90 THR A O 1
ATOM 687 N N . PHE A 1 91 ? -3.390 7.292 2.057 1.00 93.44 91 PHE A N 1
ATOM 688 C CA . PHE A 1 91 ? -2.298 6.996 2.971 1.00 93.44 91 PHE A CA 1
ATOM 689 C C . PHE A 1 91 ? -1.401 5.924 2.365 1.00 93.44 91 PHE A C 1
ATOM 691 O O . PHE A 1 91 ? -1.908 4.972 1.776 1.00 93.44 91 PHE A O 1
ATOM 698 N N . GLY A 1 92 ? -0.084 6.068 2.508 1.00 91.31 92 GLY A N 1
ATOM 699 C CA . GLY A 1 92 ? 0.847 4.989 2.182 1.00 91.31 92 GLY A CA 1
ATOM 700 C C . GLY A 1 92 ? 0.698 3.839 3.177 1.00 91.31 92 GLY A C 1
ATOM 701 O O . GLY A 1 92 ? 0.499 4.081 4.367 1.00 91.31 92 GLY A O 1
ATOM 702 N N . ILE A 1 93 ? 0.797 2.605 2.696 1.00 91.31 93 ILE A N 1
ATOM 703 C CA . ILE A 1 93 ? 0.769 1.396 3.520 1.00 91.31 93 ILE A CA 1
ATOM 704 C C . ILE A 1 93 ? 2.022 0.564 3.255 1.00 91.31 93 ILE A C 1
ATOM 706 O O . ILE A 1 93 ? 2.472 0.435 2.120 1.00 91.31 93 ILE A O 1
ATOM 710 N N . PHE A 1 94 ? 2.580 -0.003 4.321 1.00 84.69 94 PHE A N 1
ATOM 711 C CA . PHE A 1 94 ? 3.712 -0.938 4.245 1.00 84.69 94 PHE A CA 1
ATOM 712 C C . PHE A 1 94 ? 3.250 -2.393 4.134 1.00 84.69 94 PHE A C 1
ATOM 714 O O . PHE A 1 94 ? 4.041 -3.297 3.877 1.00 84.69 94 PHE A O 1
ATOM 721 N N . GLN A 1 95 ? 1.954 -2.624 4.339 1.00 88.19 95 GLN A N 1
ATOM 722 C CA . GLN A 1 95 ? 1.365 -3.940 4.183 1.00 88.19 95 GLN A CA 1
ATOM 723 C C . GLN A 1 95 ? 1.328 -4.332 2.713 1.00 88.19 95 GLN A C 1
ATOM 725 O O . GLN A 1 95 ? 1.271 -3.476 1.830 1.00 88.19 95 GLN A O 1
ATOM 730 N N . LEU A 1 96 ? 1.289 -5.641 2.466 1.00 88.00 96 LEU A N 1
ATOM 731 C CA . LEU A 1 96 ? 1.301 -6.206 1.121 1.00 88.00 96 LEU A CA 1
ATOM 732 C C . LEU A 1 96 ? -0.024 -6.925 0.801 1.00 88.00 96 LEU A C 1
ATOM 734 O O . LEU A 1 96 ? -0.026 -8.152 0.677 1.00 88.00 96 LEU A O 1
ATOM 738 N N . PRO A 1 97 ? -1.176 -6.227 0.648 1.00 88.88 97 PRO A N 1
ATOM 739 C CA . PRO A 1 97 ? -2.454 -6.905 0.422 1.00 88.88 97 PRO A CA 1
ATOM 740 C C . PRO A 1 97 ? -2.513 -7.719 -0.874 1.00 88.88 97 PRO A C 1
ATOM 742 O O . PRO A 1 97 ? -3.354 -8.610 -1.013 1.00 88.88 97 PRO A O 1
ATOM 745 N N . MET A 1 98 ? -1.617 -7.433 -1.820 1.00 87.38 98 MET A N 1
ATOM 746 C CA . MET A 1 98 ? -1.464 -8.212 -3.044 1.00 87.38 98 MET A CA 1
ATOM 747 C C . MET A 1 98 ? -0.798 -9.572 -2.811 1.00 87.38 98 MET A C 1
ATOM 749 O O . MET A 1 98 ? -1.080 -10.477 -3.583 1.00 87.38 98 MET A O 1
ATOM 753 N N . ASN A 1 99 ? -0.011 -9.790 -1.748 1.00 78.06 99 ASN A N 1
ATOM 754 C CA . ASN A 1 99 ? 0.656 -11.084 -1.515 1.00 78.06 99 ASN A CA 1
ATOM 755 C C . ASN A 1 99 ? -0.333 -12.254 -1.371 1.00 78.06 99 ASN A C 1
ATOM 757 O O . ASN A 1 99 ? 0.000 -13.382 -1.696 1.00 78.06 99 ASN A O 1
ATOM 761 N N . GLY A 1 100 ? -1.572 -12.002 -0.932 1.00 68.19 100 GLY A N 1
ATOM 762 C CA . GLY A 1 100 ? -2.616 -13.037 -0.901 1.00 68.19 100 GLY A CA 1
ATOM 763 C C . GLY A 1 100 ? -3.175 -13.414 -2.283 1.00 68.19 100 GLY A C 1
ATOM 764 O O . GLY A 1 100 ? -3.798 -14.466 -2.422 1.00 68.19 100 GLY A O 1
ATOM 765 N N . LEU A 1 101 ? -2.978 -12.553 -3.288 1.00 71.06 101 LEU A N 1
ATOM 766 C CA . LEU A 1 101 ? -3.330 -12.781 -4.693 1.00 71.06 101 LEU A CA 1
ATOM 767 C C . LEU A 1 101 ? -2.133 -13.323 -5.495 1.00 71.06 101 LEU A C 1
ATOM 769 O O . LEU A 1 101 ? -2.320 -14.127 -6.402 1.00 71.06 101 LEU A O 1
ATOM 773 N N . LEU A 1 102 ? -0.918 -12.906 -5.128 1.00 61.31 102 LEU A N 1
ATOM 774 C CA . LEU A 1 102 ? 0.356 -13.344 -5.691 1.00 61.31 102 LEU A CA 1
ATOM 775 C C . LEU A 1 102 ? 0.785 -14.665 -5.037 1.00 61.31 102 LEU A C 1
ATOM 777 O O . LEU A 1 102 ? 1.435 -14.653 -3.996 1.00 61.31 102 LEU A O 1
ATOM 781 N N . ARG A 1 103 ? 0.452 -15.814 -5.629 1.00 54.50 103 ARG A N 1
ATOM 782 C CA . ARG A 1 103 ? 1.167 -17.054 -5.291 1.00 54.50 103 ARG A CA 1
ATOM 783 C C . ARG A 1 103 ? 2.311 -17.250 -6.266 1.00 54.50 103 ARG A C 1
ATOM 785 O O . ARG A 1 103 ? 2.107 -17.248 -7.476 1.00 54.50 103 ARG A O 1
ATOM 792 N N . TYR A 1 104 ? 3.508 -17.395 -5.718 1.00 48.56 104 TYR A N 1
ATOM 793 C CA . TYR A 1 104 ? 4.701 -17.716 -6.484 1.00 48.56 104 TYR A CA 1
ATOM 794 C C . TYR A 1 104 ? 4.610 -19.142 -7.041 1.00 48.56 104 TYR A C 1
ATOM 796 O O . TYR A 1 104 ? 3.990 -20.017 -6.439 1.00 48.56 104 TYR A O 1
ATOM 804 N N . GLU A 1 105 ? 5.264 -19.379 -8.176 1.00 46.31 105 GLU A N 1
ATOM 805 C CA . GLU A 1 105 ? 5.197 -20.612 -8.978 1.00 46.31 105 GLU A CA 1
ATOM 806 C C . GLU A 1 105 ? 5.458 -21.910 -8.180 1.00 46.31 105 GLU A C 1
ATOM 808 O O . GLU A 1 105 ? 4.917 -22.969 -8.498 1.00 46.31 105 GLU A O 1
ATOM 813 N N . HIS A 1 106 ? 6.228 -21.822 -7.094 1.00 51.84 106 HIS A N 1
ATOM 814 C CA . HIS A 1 106 ? 6.550 -22.930 -6.191 1.00 51.84 106 HIS A CA 1
ATOM 815 C C . HIS A 1 106 ? 5.464 -23.257 -5.140 1.00 51.84 106 HIS A C 1
ATOM 817 O O . HIS A 1 106 ? 5.575 -24.266 -4.448 1.00 51.84 106 HIS A O 1
ATOM 823 N N . GLU A 1 107 ? 4.394 -22.461 -5.030 1.00 49.19 107 GLU A N 1
ATOM 824 C CA . GLU A 1 107 ? 3.265 -22.663 -4.106 1.00 49.19 107 GLU A CA 1
ATOM 825 C C . GLU A 1 107 ? 1.978 -23.093 -4.844 1.00 49.19 107 GLU A C 1
ATOM 827 O O . GLU A 1 107 ? 0.966 -22.388 -4.842 1.00 49.19 107 GLU A O 1
ATOM 832 N N . ARG A 1 108 ? 1.980 -24.269 -5.483 1.00 51.25 108 ARG A N 1
ATOM 833 C CA . ARG A 1 108 ? 0.745 -24.895 -6.013 1.00 51.25 108 ARG A CA 1
ATOM 834 C C . ARG A 1 108 ? -0.127 -25.450 -4.872 1.00 51.25 108 ARG A C 1
ATOM 836 O O . ARG A 1 108 ? 0.429 -26.043 -3.946 1.00 51.25 108 ARG A O 1
ATOM 843 N N . PRO A 1 109 ? -1.469 -25.280 -4.917 1.00 54.78 109 PRO A N 1
ATOM 844 C CA . PRO A 1 109 ? -2.316 -26.129 -5.774 1.00 54.78 109 PRO A CA 1
ATOM 845 C C . PRO A 1 109 ? -3.529 -25.427 -6.440 1.00 54.78 109 PRO A C 1
ATOM 847 O O . PRO A 1 109 ? -3.880 -24.306 -6.080 1.00 54.78 109 PRO A O 1
ATOM 850 N N . ASP A 1 110 ? -4.162 -26.152 -7.372 1.00 56.56 110 ASP A N 1
ATOM 851 C CA . ASP A 1 110 ? -5.465 -25.915 -8.024 1.00 56.56 110 ASP A CA 1
ATOM 852 C C . ASP A 1 110 ? -5.594 -24.677 -8.933 1.00 56.56 110 ASP A C 1
ATOM 854 O O . ASP A 1 110 ? -5.778 -23.569 -8.443 1.00 56.56 110 ASP A O 1
ATOM 858 N N . ASP A 1 111 ? -5.511 -24.899 -10.260 1.00 56.16 111 ASP A N 1
ATOM 859 C CA . ASP A 1 111 ? -6.251 -24.234 -11.367 1.00 56.16 111 ASP A CA 1
ATOM 860 C C . ASP A 1 111 ? -6.417 -22.696 -11.402 1.00 56.16 111 ASP A C 1
ATOM 862 O O . ASP A 1 111 ? -7.114 -22.155 -12.260 1.00 56.16 111 ASP A O 1
ATOM 866 N N . ARG A 1 112 ? -5.731 -21.955 -10.536 1.00 53.19 112 ARG A N 1
ATOM 867 C CA . ARG A 1 112 ? -5.721 -20.493 -10.514 1.00 53.19 112 ARG A CA 1
ATOM 868 C C . ARG A 1 112 ? -4.670 -19.964 -11.479 1.00 53.19 112 ARG A C 1
ATOM 870 O O . ARG A 1 112 ? -3.547 -20.467 -11.523 1.00 53.19 112 ARG A O 1
ATOM 877 N N . GLU A 1 113 ? -5.037 -18.926 -12.222 1.00 57.56 113 GLU A N 1
ATOM 878 C CA . GLU A 1 113 ? -4.119 -18.211 -13.106 1.00 57.56 113 GLU A CA 1
ATOM 879 C C . GLU A 1 113 ? -2.931 -17.653 -12.315 1.00 57.56 113 GLU A C 1
ATOM 881 O O . GLU A 1 113 ? -3.092 -17.070 -11.238 1.00 57.56 113 GLU A O 1
ATOM 886 N N . LEU A 1 114 ? -1.729 -17.866 -12.854 1.00 64.50 114 LEU A N 1
ATOM 887 C CA . LEU A 1 114 ? -0.504 -17.296 -12.313 1.00 64.50 114 LEU A CA 1
ATOM 888 C C . LEU A 1 114 ? -0.575 -15.778 -12.446 1.00 64.50 114 LEU A C 1
ATOM 890 O O . LEU A 1 114 ? -0.875 -15.253 -13.517 1.00 64.50 114 LEU A O 1
ATOM 894 N N . PHE A 1 115 ? -0.279 -15.074 -11.359 1.00 71.00 115 PHE A N 1
ATOM 895 C CA . PHE A 1 115 ? -0.139 -13.630 -11.435 1.00 71.00 115 PHE A CA 1
ATOM 896 C C . PHE A 1 115 ? 1.150 -13.290 -12.195 1.00 71.00 115 PHE A C 1
ATOM 898 O O . PHE A 1 115 ? 2.167 -13.953 -11.962 1.00 71.00 115 PHE A O 1
ATOM 905 N N . PRO A 1 116 ? 1.146 -12.287 -13.089 1.00 77.94 116 PRO A N 1
ATOM 906 C CA . PRO A 1 116 ? 2.334 -11.955 -13.859 1.00 77.94 116 PRO A CA 1
ATOM 907 C C . PRO A 1 116 ? 3.499 -11.519 -12.959 1.00 77.94 116 PRO A C 1
ATOM 909 O O . PRO A 1 116 ? 3.314 -10.852 -11.936 1.00 77.94 116 PRO A O 1
ATOM 912 N N . LEU A 1 117 ? 4.714 -11.903 -13.355 1.00 85.06 117 LEU A N 1
ATOM 913 C CA . LEU A 1 117 ? 5.937 -11.521 -12.661 1.00 85.06 117 LEU A CA 1
ATOM 914 C C . LEU A 1 117 ? 6.295 -10.078 -13.028 1.00 85.06 117 LEU A C 1
ATOM 916 O O . LEU A 1 117 ? 6.577 -9.780 -14.186 1.00 85.06 117 LEU A O 1
ATOM 920 N N . PHE A 1 118 ? 6.294 -9.185 -12.042 1.00 89.94 118 PHE A N 1
ATOM 921 C CA . PHE A 1 118 ? 6.687 -7.799 -12.264 1.00 89.94 118 PHE A CA 1
ATOM 922 C C . PHE A 1 118 ? 8.204 -7.617 -12.257 1.00 89.94 118 PHE A C 1
ATOM 924 O O . PHE A 1 118 ? 8.923 -8.189 -11.437 1.00 89.94 118 PHE A O 1
ATOM 931 N N . GLU A 1 119 ? 8.678 -6.726 -13.118 1.00 91.56 119 GLU A N 1
ATOM 932 C CA . GLU A 1 119 ? 10.048 -6.234 -13.121 1.00 91.56 119 GLU A CA 1
ATOM 933 C C . GLU A 1 119 ? 10.220 -5.176 -12.032 1.00 91.56 119 GLU A C 1
ATOM 935 O O . GLU A 1 119 ? 9.467 -4.205 -11.985 1.00 91.56 119 GLU A O 1
ATOM 940 N N . ALA A 1 120 ? 11.232 -5.321 -11.176 1.00 87.62 120 ALA A N 1
ATOM 941 C CA . ALA A 1 120 ? 11.589 -4.300 -10.195 1.00 87.62 120 ALA A CA 1
ATOM 942 C C . ALA A 1 120 ? 12.298 -3.122 -10.896 1.00 87.62 120 ALA A C 1
ATOM 944 O O . ALA A 1 120 ? 13.461 -3.265 -11.278 1.00 87.62 120 ALA A O 1
ATOM 945 N N . PRO A 1 121 ? 11.662 -1.942 -11.055 1.00 78.69 121 PRO A N 1
ATOM 946 C CA . PRO A 1 121 ? 12.268 -0.835 -11.797 1.00 78.69 121 PRO A CA 1
ATOM 947 C C . PRO A 1 121 ? 13.437 -0.187 -11.043 1.00 78.69 121 PRO A C 1
ATOM 949 O O . PRO A 1 121 ? 14.274 0.478 -11.647 1.00 78.69 121 PRO A O 1
ATOM 952 N N . HIS A 1 122 ? 13.482 -0.336 -9.716 1.00 79.62 122 HIS A N 1
ATOM 953 C CA . HIS A 1 122 ? 14.523 0.214 -8.850 1.00 79.62 122 HIS A CA 1
ATOM 954 C C . HIS A 1 122 ? 14.505 -0.457 -7.468 1.00 79.62 122 HIS A C 1
ATOM 956 O O . HIS A 1 122 ? 13.506 -1.051 -7.060 1.00 79.62 122 HIS A O 1
ATOM 962 N N . THR A 1 123 ? 15.583 -0.295 -6.695 1.00 78.56 123 THR A N 1
ATOM 963 C CA . THR A 1 123 ? 15.743 -0.878 -5.345 1.00 78.56 123 THR A CA 1
ATOM 964 C C . THR A 1 123 ? 14.646 -0.454 -4.363 1.00 78.56 123 THR A C 1
ATOM 966 O O . THR A 1 123 ? 14.236 -1.238 -3.512 1.00 78.56 123 THR A O 1
ATOM 969 N N . ALA A 1 124 ? 14.103 0.757 -4.523 1.00 75.44 124 ALA A N 1
ATOM 970 C CA . ALA A 1 124 ? 12.969 1.248 -3.734 1.00 75.44 124 ALA A CA 1
ATOM 971 C C . ALA A 1 124 ? 11.604 0.601 -4.076 1.00 75.44 124 ALA A C 1
ATOM 973 O O . ALA A 1 124 ? 10.639 0.824 -3.349 1.00 75.44 124 ALA A O 1
ATOM 974 N N . ASN A 1 125 ? 11.498 -0.184 -5.156 1.00 81.81 125 ASN A N 1
ATOM 975 C CA . ASN A 1 125 ? 10.303 -0.947 -5.524 1.00 81.81 125 ASN A CA 1
ATOM 976 C C . ASN A 1 125 ? 10.690 -2.349 -6.014 1.00 81.81 125 ASN A C 1
ATOM 978 O O . ASN A 1 125 ? 10.531 -2.690 -7.186 1.00 81.81 125 ASN A O 1
ATOM 982 N N . HIS A 1 126 ? 11.191 -3.176 -5.100 1.00 82.69 126 HIS A N 1
ATOM 983 C CA . HIS A 1 126 ? 11.559 -4.562 -5.403 1.00 82.69 126 HIS A CA 1
ATOM 984 C C . HIS A 1 126 ? 10.367 -5.429 -5.850 1.00 82.69 126 HIS A C 1
ATOM 986 O O . HIS A 1 126 ? 10.571 -6.488 -6.429 1.00 82.69 126 HIS A O 1
ATOM 992 N N . ARG A 1 127 ? 9.129 -4.994 -5.576 1.00 86.44 127 ARG A N 1
ATOM 993 C CA . ARG A 1 127 ? 7.902 -5.720 -5.933 1.00 86.44 127 ARG A CA 1
ATOM 994 C C . ARG A 1 127 ? 7.519 -5.544 -7.398 1.00 86.44 127 ARG A C 1
ATOM 996 O O . ARG A 1 127 ? 6.737 -6.335 -7.906 1.00 86.44 127 ARG A O 1
ATOM 1003 N N . GLY A 1 128 ? 8.013 -4.487 -8.044 1.00 89.12 128 GLY A N 1
ATOM 1004 C CA . GLY A 1 128 ? 7.741 -4.183 -9.449 1.00 89.12 128 GLY A CA 1
ATOM 1005 C C . GLY A 1 128 ? 6.332 -3.660 -9.757 1.00 89.12 128 GLY A C 1
ATOM 1006 O O . GLY A 1 128 ? 6.035 -3.341 -10.908 1.00 89.12 128 GLY A O 1
ATOM 1007 N N . TYR A 1 129 ? 5.479 -3.497 -8.740 1.00 92.69 129 TYR A N 1
ATOM 1008 C CA . TYR A 1 129 ? 4.160 -2.879 -8.869 1.00 92.69 129 TYR A CA 1
ATOM 1009 C C . TYR A 1 129 ? 3.912 -1.818 -7.796 1.00 92.69 129 TYR A C 1
ATOM 1011 O O . TYR A 1 129 ? 4.627 -1.724 -6.799 1.00 92.69 129 TYR A O 1
ATOM 1019 N N . ILE A 1 130 ? 2.884 -1.005 -8.020 1.00 94.44 130 ILE A N 1
ATOM 1020 C CA . ILE A 1 130 ? 2.293 -0.088 -7.048 1.00 94.44 130 ILE A CA 1
ATOM 1021 C C . ILE A 1 130 ? 0.783 -0.302 -7.098 1.00 94.44 130 ILE A C 1
ATOM 1023 O O . ILE A 1 130 ? 0.174 -0.124 -8.156 1.00 94.44 130 ILE A O 1
ATOM 1027 N N . ALA A 1 131 ? 0.184 -0.669 -5.966 1.00 95.94 131 ALA A N 1
ATOM 1028 C CA . ALA A 1 131 ? -1.257 -0.856 -5.845 1.00 95.94 131 ALA A CA 1
ATOM 1029 C C . ALA A 1 131 ? -1.911 0.281 -5.046 1.00 95.94 131 ALA A C 1
ATOM 1031 O O . ALA A 1 131 ? -1.365 0.791 -4.062 1.00 95.94 131 ALA A O 1
ATOM 1032 N N . GLN A 1 132 ? -3.111 0.675 -5.464 1.00 97.75 132 GLN A N 1
ATOM 1033 C CA . GLN A 1 132 ? -3.959 1.610 -4.734 1.00 97.75 132 GLN A CA 1
ATOM 1034 C C . GLN A 1 132 ? -5.222 0.892 -4.292 1.00 97.75 132 GLN A C 1
ATOM 1036 O O . GLN A 1 132 ? -5.972 0.353 -5.105 1.00 97.75 132 GLN A O 1
ATOM 1041 N N . PHE A 1 133 ? -5.481 0.922 -2.996 1.00 98.06 133 PHE A N 1
ATOM 1042 C CA . PHE A 1 133 ? -6.657 0.352 -2.372 1.00 98.06 133 PHE A CA 1
ATOM 1043 C C . PHE A 1 133 ? -7.610 1.447 -1.898 1.00 98.06 133 PHE A C 1
ATOM 1045 O O . PHE A 1 133 ? -7.236 2.607 -1.744 1.00 98.06 133 PHE A O 1
ATOM 1052 N N . ALA A 1 134 ? -8.843 1.071 -1.590 1.00 98.38 134 ALA A N 1
ATOM 1053 C CA . ALA A 1 134 ? -9.760 1.893 -0.819 1.00 98.38 134 ALA A CA 1
ATOM 1054 C C . ALA A 1 134 ? -10.547 1.051 0.176 1.00 98.38 134 ALA A C 1
ATOM 1056 O O . ALA A 1 134 ? -11.004 -0.049 -0.142 1.00 98.38 134 ALA A O 1
ATOM 1057 N N . ILE A 1 135 ? -10.754 1.605 1.370 1.00 98.19 135 ILE A N 1
ATOM 1058 C CA . ILE A 1 135 ? -11.725 1.086 2.328 1.00 98.19 135 ILE A CA 1
ATOM 1059 C C . ILE A 1 135 ? -12.977 1.950 2.216 1.00 98.19 135 ILE A C 1
ATOM 1061 O O . ILE A 1 135 ? -12.996 3.108 2.631 1.00 98.19 135 ILE A O 1
ATOM 1065 N N . THR A 1 136 ? -14.034 1.380 1.645 1.00 97.69 136 THR A N 1
ATOM 1066 C CA . THR A 1 136 ? -15.335 2.041 1.496 1.00 97.69 136 THR A CA 1
ATOM 1067 C C . THR A 1 136 ? -16.456 1.072 1.838 1.00 97.69 136 THR A C 1
ATOM 1069 O O . THR A 1 136 ? -16.383 -0.118 1.522 1.00 97.69 136 THR A O 1
ATOM 1072 N N . ASN A 1 137 ? -17.488 1.558 2.530 1.00 97.12 137 ASN A N 1
ATOM 1073 C CA . ASN A 1 137 ? -18.639 0.753 2.954 1.00 97.12 137 ASN A CA 1
ATOM 1074 C C . ASN A 1 137 ? -18.235 -0.550 3.682 1.00 97.12 137 ASN A C 1
ATOM 1076 O O . ASN A 1 137 ? -18.763 -1.628 3.403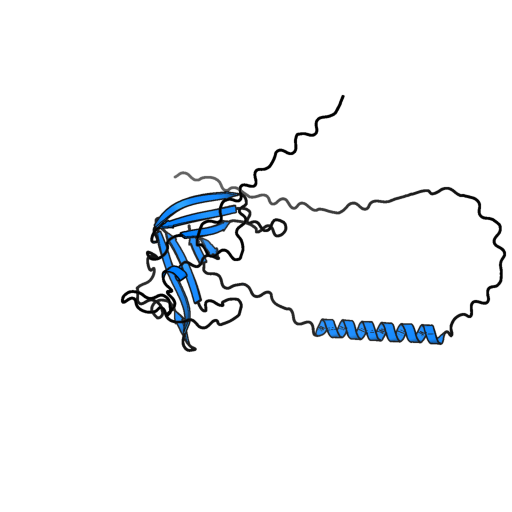 1.00 97.12 137 ASN A O 1
ATOM 1080 N N . GLY A 1 138 ? -17.241 -0.460 4.576 1.00 97.62 138 GLY A N 1
ATOM 1081 C CA . GLY A 1 138 ? -16.745 -1.590 5.373 1.00 97.62 138 GLY A CA 1
ATOM 1082 C C . GLY A 1 138 ? -16.034 -2.683 4.568 1.00 97.62 138 GLY A C 1
ATOM 1083 O O . GLY A 1 138 ? -15.949 -3.826 5.020 1.00 97.62 138 GLY A O 1
ATOM 1084 N N . ARG A 1 139 ? -15.558 -2.380 3.356 1.00 98.38 139 ARG A N 1
ATOM 1085 C CA . ARG A 1 139 ? -14.895 -3.343 2.470 1.00 98.38 139 ARG A CA 1
ATOM 1086 C C . ARG A 1 139 ? -13.641 -2.755 1.842 1.00 98.38 139 ARG A C 1
ATOM 1088 O O . ARG A 1 139 ? -13.600 -1.565 1.544 1.00 98.38 139 ARG A O 1
ATOM 1095 N N . LEU A 1 140 ? -12.659 -3.622 1.616 1.00 98.12 140 LEU A N 1
ATOM 1096 C CA . LEU A 1 140 ? -11.427 -3.319 0.902 1.00 98.12 140 LEU A CA 1
ATOM 1097 C C . LEU A 1 140 ? -11.606 -3.574 -0.598 1.00 98.12 140 LEU A C 1
ATOM 1099 O O . LEU A 1 140 ? -12.051 -4.650 -1.015 1.00 98.12 140 LEU A O 1
ATOM 1103 N N . TYR A 1 141 ? -11.215 -2.593 -1.399 1.00 97.94 141 TYR A N 1
ATOM 1104 C CA . TYR A 1 141 ? -11.193 -2.663 -2.852 1.00 97.94 141 TYR A CA 1
ATOM 1105 C C . TYR A 1 141 ? -9.807 -2.312 -3.369 1.00 97.94 141 TYR A C 1
ATOM 1107 O O . TYR A 1 141 ? -9.158 -1.427 -2.823 1.00 97.94 141 TYR A O 1
ATOM 1115 N N . LEU A 1 142 ? -9.374 -2.993 -4.421 1.00 97.62 142 LEU A N 1
ATOM 1116 C CA . LEU A 1 142 ? -8.258 -2.594 -5.260 1.00 97.62 142 LEU A CA 1
ATOM 1117 C C . LEU A 1 142 ? -8.800 -1.621 -6.318 1.00 97.62 142 LEU A C 1
ATOM 1119 O O . LEU A 1 142 ? -9.646 -1.995 -7.131 1.00 97.62 142 LEU A O 1
ATOM 1123 N N . ASN A 1 143 ? -8.354 -0.370 -6.269 1.00 97.88 143 ASN A N 1
ATOM 1124 C CA . ASN A 1 143 ? -8.789 0.714 -7.151 1.00 97.88 143 ASN A CA 1
ATOM 1125 C C . ASN A 1 143 ? -7.914 0.859 -8.390 1.00 97.88 143 ASN A C 1
ATOM 1127 O O . ASN A 1 143 ? -8.440 1.204 -9.442 1.00 97.88 143 ASN A O 1
ATOM 1131 N N . SER A 1 144 ? -6.615 0.608 -8.256 1.00 97.69 144 SER A N 1
ATOM 1132 C CA . SER A 1 144 ? -5.696 0.541 -9.385 1.00 97.69 144 SER A CA 1
ATOM 1133 C C . SER A 1 144 ? -4.469 -0.290 -9.037 1.00 97.69 144 SER A C 1
ATOM 1135 O O . SER A 1 144 ? -4.130 -0.480 -7.863 1.00 97.69 144 SER A O 1
ATOM 1137 N N . ILE A 1 145 ? -3.801 -0.787 -10.065 1.00 95.81 145 ILE A N 1
ATOM 1138 C CA . ILE A 1 145 ? -2.487 -1.411 -9.971 1.00 95.81 145 ILE A CA 1
ATOM 1139 C C . ILE A 1 145 ? -1.696 -1.054 -11.218 1.00 95.81 145 ILE A C 1
ATOM 1141 O O . ILE A 1 145 ? -2.229 -1.052 -12.319 1.00 95.81 145 ILE A O 1
ATOM 1145 N N . LYS A 1 146 ? -0.417 -0.742 -11.058 1.00 95.50 146 LYS A N 1
ATOM 1146 C CA . LYS A 1 146 ? 0.486 -0.499 -12.183 1.00 95.50 146 LYS A CA 1
ATOM 1147 C C . LYS A 1 146 ? 1.840 -1.112 -11.910 1.00 95.50 146 LYS A C 1
ATOM 1149 O O . LYS A 1 146 ? 2.260 -1.178 -10.757 1.00 95.50 146 LYS A O 1
ATOM 1154 N N . GLY A 1 147 ? 2.530 -1.508 -12.962 1.00 94.06 147 GLY A N 1
ATOM 1155 C CA . GLY A 1 147 ? 3.862 -2.078 -12.871 1.00 94.06 147 GLY A CA 1
ATOM 1156 C C . GLY A 1 147 ? 4.463 -2.255 -14.250 1.00 94.06 147 GLY A C 1
ATOM 1157 O O . GLY A 1 147 ? 3.959 -1.704 -15.228 1.00 94.06 147 GLY A O 1
ATOM 1158 N N . ARG A 1 148 ? 5.538 -3.031 -14.313 1.00 93.50 148 ARG A N 1
ATOM 1159 C CA . ARG A 1 148 ? 6.235 -3.333 -15.558 1.00 93.50 148 ARG A CA 1
ATOM 1160 C C . ARG A 1 148 ? 6.356 -4.841 -15.736 1.00 93.50 148 ARG A C 1
ATOM 1162 O O . ARG A 1 148 ? 6.753 -5.523 -14.796 1.00 93.50 148 ARG A O 1
ATOM 1169 N N . ILE A 1 149 ? 5.974 -5.351 -16.902 1.00 92.00 149 ILE A N 1
ATOM 1170 C CA . ILE A 1 149 ? 5.966 -6.778 -17.255 1.00 92.00 149 ILE A CA 1
ATOM 1171 C C . ILE A 1 149 ? 6.537 -6.906 -18.672 1.00 92.00 149 ILE A C 1
ATOM 1173 O O . ILE A 1 149 ? 6.114 -6.178 -19.571 1.00 92.00 149 ILE A O 1
ATOM 1177 N N . ASP A 1 150 ? 7.522 -7.784 -18.868 1.00 91.81 150 ASP A N 1
ATOM 1178 C CA . ASP A 1 150 ? 8.208 -8.018 -20.151 1.00 91.81 150 ASP A CA 1
ATOM 1179 C C . ASP A 1 150 ? 8.668 -6.724 -20.857 1.00 91.81 150 ASP A C 1
ATOM 1181 O O . ASP A 1 150 ? 8.450 -6.497 -22.052 1.00 91.81 150 ASP A O 1
ATOM 1185 N N . GLY A 1 151 ? 9.275 -5.822 -20.091 1.00 91.25 151 GLY A N 1
ATOM 1186 C CA . GLY A 1 151 ? 9.801 -4.541 -20.538 1.00 91.25 151 GLY A CA 1
ATOM 1187 C C . GLY A 1 151 ? 8.739 -3.480 -20.831 1.00 91.25 151 GLY A C 1
ATOM 1188 O O . GLY A 1 151 ? 9.097 -2.404 -21.319 1.00 91.25 151 GLY A O 1
ATOM 1189 N N . LYS A 1 152 ? 7.459 -3.750 -20.551 1.00 93.94 152 LYS A N 1
ATOM 1190 C CA . LYS A 1 152 ? 6.331 -2.860 -20.848 1.00 93.94 152 LYS A CA 1
ATOM 1191 C C . LYS A 1 152 ? 5.641 -2.399 -19.575 1.00 93.94 152 LYS A C 1
ATOM 1193 O O . LYS A 1 152 ? 5.368 -3.202 -18.688 1.00 93.94 152 LYS A O 1
ATOM 1198 N N . ASP A 1 153 ? 5.324 -1.111 -19.513 1.00 94.31 153 ASP A N 1
ATOM 1199 C CA . ASP A 1 153 ? 4.463 -0.581 -18.459 1.00 94.31 153 ASP A CA 1
ATOM 1200 C C . ASP A 1 153 ? 3.025 -1.054 -18.705 1.00 94.31 153 ASP A C 1
ATOM 1202 O O . ASP A 1 153 ? 2.503 -0.936 -19.815 1.00 94.31 153 ASP A O 1
ATOM 1206 N N . VAL A 1 154 ? 2.398 -1.601 -17.669 1.00 95.31 154 VAL A N 1
ATOM 1207 C CA . VAL A 1 154 ? 1.052 -2.187 -17.701 1.00 95.31 154 VAL A CA 1
ATOM 1208 C C . VAL A 1 154 ? 0.254 -1.726 -16.487 1.00 95.31 154 VAL A C 1
ATOM 1210 O O . VAL A 1 154 ? 0.828 -1.386 -15.443 1.00 95.31 154 VAL A O 1
ATOM 1213 N N . ALA A 1 155 ? -1.072 -1.686 -16.614 1.00 96.12 155 ALA A N 1
ATOM 1214 C CA . ALA A 1 155 ? -1.948 -1.217 -15.549 1.00 96.12 155 ALA A CA 1
ATOM 1215 C C . ALA A 1 155 ? -3.307 -1.928 -15.534 1.00 96.12 155 ALA A C 1
ATOM 1217 O O . ALA A 1 155 ? -3.819 -2.370 -16.556 1.00 96.12 155 ALA A O 1
ATOM 1218 N N . ASP A 1 156 ? -3.912 -1.976 -14.351 1.00 94.44 156 ASP A N 1
ATOM 1219 C CA . ASP A 1 156 ? -5.303 -2.338 -14.105 1.00 94.44 156 ASP A CA 1
ATOM 1220 C C . ASP A 1 156 ? -5.747 -3.624 -14.815 1.00 94.44 156 ASP A C 1
ATOM 1222 O O . ASP A 1 156 ? -5.368 -4.715 -14.392 1.00 94.44 156 ASP A O 1
ATOM 1226 N N . GLN A 1 157 ? -6.565 -3.499 -15.863 1.00 91.81 157 GLN A N 1
ATOM 1227 C CA . GLN A 1 157 ? -7.167 -4.615 -16.601 1.00 91.81 157 GLN A CA 1
ATOM 1228 C C . GLN A 1 157 ? -6.138 -5.442 -17.374 1.00 91.81 157 GLN A C 1
ATOM 1230 O O . GLN A 1 157 ? -6.356 -6.633 -17.569 1.00 91.81 157 GLN A O 1
ATOM 1235 N N . ASP A 1 158 ? -5.000 -4.841 -17.733 1.00 90.31 158 ASP A N 1
ATOM 1236 C CA . ASP A 1 158 ? -3.883 -5.551 -18.365 1.00 90.31 158 ASP A CA 1
ATOM 1237 C C . ASP A 1 158 ? -3.168 -6.491 -17.377 1.00 90.31 158 ASP A C 1
ATOM 1239 O O . ASP A 1 158 ? -2.415 -7.372 -17.783 1.00 90.31 158 ASP A O 1
ATOM 1243 N N . ILE A 1 159 ? -3.383 -6.292 -16.070 1.00 89.44 159 ILE A N 1
ATOM 1244 C CA . ILE A 1 159 ? -2.773 -7.070 -14.983 1.00 89.44 159 ILE A CA 1
ATOM 1245 C C . ILE A 1 159 ? -3.806 -7.997 -14.330 1.00 89.44 159 ILE A C 1
ATOM 1247 O O . ILE A 1 159 ? -3.516 -9.148 -14.012 1.00 89.44 159 ILE A O 1
ATOM 1251 N N . VAL A 1 160 ? -5.006 -7.480 -14.071 1.00 88.38 160 VAL A N 1
ATOM 1252 C CA . VAL A 1 160 ? -6.109 -8.186 -13.421 1.00 88.38 160 VAL A CA 1
ATOM 1253 C C . VAL A 1 160 ? -7.308 -8.104 -14.348 1.00 88.38 160 VAL A C 1
ATOM 1255 O O . VAL A 1 160 ? -7.919 -7.041 -14.429 1.00 88.38 160 VAL A O 1
ATOM 1258 N N . ASP A 1 161 ? -7.691 -9.221 -14.972 1.00 88.12 161 ASP A N 1
ATOM 1259 C CA . ASP A 1 161 ? -8.829 -9.306 -15.904 1.00 88.12 161 ASP A CA 1
ATOM 1260 C C . ASP A 1 161 ? -10.192 -9.166 -15.190 1.00 88.12 161 ASP A C 1
ATOM 1262 O O . ASP A 1 161 ? -11.002 -10.086 -15.062 1.00 88.12 161 ASP A O 1
ATOM 1266 N N . LYS A 1 162 ? -10.412 -7.999 -14.582 1.00 88.50 162 LYS A N 1
ATOM 1267 C CA . LYS A 1 162 ? -11.609 -7.606 -13.844 1.00 88.50 162 LYS A CA 1
ATOM 1268 C C . LYS A 1 162 ? -11.814 -6.111 -13.992 1.00 88.50 162 LYS A C 1
ATOM 1270 O O . LYS A 1 162 ? -10.884 -5.309 -14.016 1.00 88.50 162 LYS A O 1
ATOM 1275 N N . ARG A 1 163 ? -13.079 -5.704 -13.981 1.00 93.62 163 ARG A N 1
ATOM 1276 C CA . ARG A 1 163 ? -13.428 -4.288 -13.924 1.00 93.62 163 ARG A CA 1
ATOM 1277 C C . ARG A 1 163 ? -13.124 -3.718 -12.537 1.00 93.62 163 ARG A C 1
ATOM 1279 O O . ARG A 1 163 ? -13.621 -4.225 -11.532 1.00 93.62 163 ARG A O 1
ATOM 1286 N N . PHE A 1 164 ? -12.361 -2.632 -12.503 1.00 95.94 164 PHE A N 1
ATOM 1287 C CA . PHE A 1 164 ? -12.064 -1.886 -11.285 1.00 95.94 164 PHE A CA 1
ATOM 1288 C C . PHE A 1 164 ? -13.251 -0.993 -10.867 1.00 95.94 164 PHE A C 1
ATOM 1290 O O . PHE A 1 164 ? -13.999 -0.523 -11.733 1.00 95.94 164 PHE A O 1
ATOM 1297 N N . PRO A 1 165 ? -13.441 -0.740 -9.558 1.00 97.31 165 PRO A N 1
ATOM 1298 C CA . PRO A 1 165 ? -12.650 -1.268 -8.443 1.00 97.31 165 PRO A CA 1
ATOM 1299 C C . PRO A 1 165 ? -12.950 -2.751 -8.155 1.00 97.31 165 PRO A C 1
ATOM 1301 O O . PRO A 1 165 ? -14.104 -3.182 -8.137 1.00 97.31 165 PRO A O 1
ATOM 1304 N N . VAL A 1 166 ? -11.908 -3.540 -7.885 1.00 95.25 166 VAL A N 1
ATOM 1305 C CA . VAL A 1 166 ? -12.021 -4.983 -7.626 1.00 95.25 166 VAL A CA 1
ATOM 1306 C C . VAL A 1 166 ? -12.111 -5.231 -6.126 1.00 95.25 166 VAL A C 1
ATOM 1308 O O . VAL A 1 166 ? -11.244 -4.820 -5.362 1.00 95.25 166 VAL A O 1
ATOM 1311 N N . ARG A 1 167 ? -13.136 -5.952 -5.662 1.00 95.88 167 ARG A N 1
ATOM 1312 C CA . ARG A 1 167 ? -13.229 -6.315 -4.240 1.00 95.88 167 ARG A CA 1
ATOM 1313 C C . ARG A 1 167 ? -12.090 -7.262 -3.844 1.00 95.88 167 ARG A C 1
ATOM 1315 O O . ARG A 1 167 ? -12.012 -8.378 -4.369 1.00 95.88 167 ARG A O 1
ATOM 1322 N N . ALA A 1 168 ? -11.303 -6.864 -2.844 1.00 94.88 168 ALA A N 1
ATOM 1323 C CA . ALA A 1 168 ? -10.118 -7.574 -2.358 1.00 94.88 168 ALA A CA 1
ATOM 1324 C C . ALA A 1 168 ? -10.459 -8.762 -1.439 1.00 94.88 168 ALA A C 1
ATOM 1326 O O . ALA A 1 168 ? -9.991 -8.865 -0.309 1.00 94.88 168 ALA A O 1
ATOM 1327 N N . HIS A 1 169 ? -11.317 -9.669 -1.909 1.00 93.81 169 HIS A N 1
ATOM 1328 C CA . HIS A 1 169 ? -11.808 -10.815 -1.131 1.00 93.81 169 HIS A CA 1
ATOM 1329 C C . HIS A 1 169 ? -10.726 -11.850 -0.783 1.00 93.81 169 HIS A C 1
ATOM 1331 O O . HIS A 1 169 ? -10.964 -12.718 0.057 1.00 93.81 169 HIS A O 1
ATOM 1337 N N . TRP A 1 170 ? -9.564 -11.763 -1.431 1.00 90.31 170 TRP A N 1
ATOM 1338 C CA . TRP A 1 170 ? -8.385 -12.581 -1.155 1.00 90.31 170 TRP A CA 1
ATOM 1339 C C . TRP A 1 170 ? -7.634 -12.135 0.104 1.00 90.31 170 TRP A C 1
ATOM 1341 O O . TRP A 1 170 ? -6.923 -12.938 0.698 1.00 90.31 170 TRP A O 1
ATOM 1351 N N . TYR A 1 171 ? -7.782 -10.877 0.529 1.00 92.38 171 TYR A N 1
ATOM 1352 C CA . TYR A 1 171 ? -6.995 -10.341 1.632 1.00 92.38 171 TYR A CA 1
ATOM 1353 C C . TYR A 1 171 ? -7.645 -10.626 2.989 1.00 92.38 171 TYR A C 1
ATOM 1355 O O . TYR A 1 171 ? -8.816 -10.304 3.213 1.00 92.38 171 TYR A O 1
ATOM 1363 N N . THR A 1 172 ? -6.856 -11.205 3.894 1.00 91.62 172 THR A N 1
ATOM 1364 C CA . THR A 1 172 ? -7.138 -11.325 5.328 1.00 91.62 172 THR A CA 1
ATOM 1365 C C . THR A 1 172 ? -5.884 -10.894 6.081 1.00 91.62 172 THR A C 1
ATOM 1367 O O . THR A 1 172 ? -4.798 -11.373 5.765 1.00 91.62 172 THR A O 1
ATOM 1370 N N . GLY A 1 173 ? -6.018 -9.965 7.022 1.00 92.12 173 GLY A N 1
ATOM 1371 C CA . GLY A 1 173 ? -4.894 -9.340 7.719 1.00 92.12 173 GLY A CA 1
ATOM 1372 C C . GLY A 1 173 ? -5.279 -7.982 8.294 1.00 92.12 173 GLY A C 1
ATOM 1373 O O . GLY A 1 173 ? -6.463 -7.650 8.369 1.00 92.12 173 GLY A O 1
ATOM 1374 N N . SER A 1 174 ? -4.290 -7.180 8.676 1.00 93.50 174 SER A N 1
ATOM 1375 C CA . SER A 1 174 ? -4.525 -5.829 9.194 1.00 93.50 174 SER A CA 1
ATOM 1376 C C . SER A 1 174 ? -3.880 -4.775 8.298 1.00 93.50 174 SER A C 1
ATOM 1378 O O . SER A 1 174 ? -2.715 -4.908 7.938 1.00 93.50 174 SER A O 1
ATOM 1380 N N . ILE A 1 175 ? -4.611 -3.702 7.985 1.00 93.94 175 ILE A N 1
ATOM 1381 C CA . ILE A 1 175 ? -4.072 -2.499 7.329 1.00 93.94 175 ILE A CA 1
ATOM 1382 C C . ILE A 1 175 ? -3.861 -1.416 8.379 1.00 93.94 175 ILE A C 1
ATOM 1384 O O . ILE A 1 175 ? -4.771 -1.112 9.151 1.00 93.94 175 ILE A O 1
ATOM 1388 N N . PHE A 1 176 ? -2.679 -0.808 8.371 1.00 92.25 176 PHE A N 1
ATOM 1389 C CA . PHE A 1 176 ? -2.296 0.233 9.313 1.00 92.25 176 PHE A CA 1
ATOM 1390 C C . PHE A 1 176 ? -2.098 1.552 8.592 1.00 92.25 176 PHE A C 1
ATOM 1392 O O . PHE A 1 176 ? -1.361 1.636 7.613 1.00 92.25 176 PHE A O 1
ATOM 1399 N N . ILE A 1 177 ? -2.732 2.591 9.118 1.00 91.88 177 ILE A N 1
ATOM 1400 C CA . ILE A 1 177 ? -2.602 3.952 8.621 1.00 91.88 177 ILE A CA 1
ATOM 1401 C C . ILE A 1 177 ? -2.004 4.810 9.727 1.00 91.88 177 ILE A C 1
ATOM 1403 O O . ILE A 1 177 ? -2.599 4.946 10.798 1.00 91.88 177 ILE A O 1
ATOM 1407 N N . SER A 1 178 ? -0.848 5.417 9.460 1.00 88.12 178 SER A N 1
ATOM 1408 C CA . SER A 1 178 ? -0.269 6.438 10.331 1.00 88.12 178 SER A CA 1
ATOM 1409 C C . SER A 1 178 ? -1.012 7.760 10.147 1.00 88.12 178 SER A C 1
ATOM 1411 O O . SER A 1 178 ? -1.067 8.306 9.042 1.00 88.12 178 SER A O 1
ATOM 1413 N N . VAL A 1 179 ? -1.553 8.300 11.233 1.00 84.25 179 VAL A N 1
ATOM 1414 C CA . VAL A 1 179 ? -2.214 9.603 11.256 1.00 84.25 179 VAL A CA 1
ATOM 1415 C C . VAL A 1 179 ? -1.376 10.524 12.135 1.00 84.25 179 VAL A C 1
ATOM 1417 O O . VAL A 1 179 ? -1.451 10.470 13.350 1.00 84.25 179 VAL A O 1
ATOM 1420 N N . GLY A 1 180 ? -0.533 11.360 11.534 1.00 81.12 180 GLY A N 1
ATOM 1421 C CA . GLY A 1 180 ? 0.349 12.275 12.266 1.00 81.12 180 GLY A CA 1
ATOM 1422 C C . GLY A 1 180 ? 1.830 12.038 11.985 1.00 81.12 180 GLY A C 1
ATOM 1423 O O . GLY A 1 180 ? 2.187 11.372 11.017 1.00 81.12 180 GLY A O 1
ATOM 1424 N N . GLY A 1 181 ? 2.687 12.646 12.808 1.00 78.25 181 GLY A N 1
ATOM 1425 C CA . GLY A 1 181 ? 4.139 12.570 12.653 1.00 78.25 181 GLY A CA 1
ATOM 1426 C C . GLY A 1 181 ? 4.723 11.211 13.050 1.00 78.25 181 GLY A C 1
ATOM 1427 O O . GLY A 1 181 ? 4.159 10.497 13.885 1.00 78.25 181 GLY A O 1
ATOM 1428 N N . TYR A 1 182 ? 5.867 10.891 12.450 1.00 80.06 182 TYR A N 1
ATOM 1429 C CA . TYR A 1 182 ? 6.771 9.839 12.905 1.00 80.06 182 TYR A CA 1
ATOM 1430 C C . TYR A 1 182 ? 7.782 10.456 13.872 1.00 80.06 182 TYR A C 1
ATOM 1432 O O . TYR A 1 182 ? 8.453 11.428 13.517 1.00 80.06 182 TYR A O 1
ATOM 1440 N N . ASP A 1 183 ? 7.865 9.916 15.081 1.00 79.88 183 ASP A N 1
ATOM 1441 C CA . ASP A 1 183 ? 8.905 10.267 16.035 1.00 79.88 183 ASP A CA 1
ATOM 1442 C C . ASP A 1 183 ? 10.169 9.471 15.695 1.00 79.88 183 ASP A C 1
ATOM 1444 O O . ASP A 1 183 ? 10.191 8.243 15.794 1.00 79.88 183 ASP A O 1
ATOM 1448 N N . GLN A 1 184 ? 11.208 10.174 15.238 1.00 78.12 184 GLN A N 1
ATOM 1449 C CA . GLN A 1 184 ? 12.478 9.551 14.861 1.00 78.12 184 GLN A CA 1
ATOM 1450 C C . GLN A 1 184 ? 13.289 9.076 16.068 1.00 78.12 184 GLN A C 1
ATOM 1452 O O . GLN A 1 184 ? 14.071 8.144 15.912 1.00 78.12 184 GLN A O 1
ATOM 1457 N N . LEU A 1 185 ? 13.126 9.704 17.238 1.00 80.81 185 LEU A N 1
ATOM 1458 C CA . LEU A 1 185 ? 13.868 9.336 18.445 1.00 80.81 185 LEU A CA 1
ATOM 1459 C C . LEU A 1 185 ? 13.303 8.053 19.050 1.00 80.81 185 LEU A C 1
ATOM 1461 O O . LEU A 1 185 ? 14.060 7.187 19.478 1.00 80.81 185 LEU A O 1
ATOM 1465 N N . GLU A 1 186 ? 11.977 7.924 19.052 1.00 77.69 186 GLU A N 1
ATOM 1466 C CA . GLU A 1 186 ? 11.292 6.759 19.622 1.00 77.69 186 GLU A CA 1
ATOM 1467 C C . GLU A 1 186 ? 10.993 5.654 18.600 1.00 77.69 186 GLU A C 1
ATOM 1469 O O . GLU A 1 186 ? 10.539 4.572 18.974 1.00 77.69 186 GLU A O 1
ATOM 1474 N N . GLU A 1 187 ? 11.217 5.917 17.310 1.00 76.50 187 GLU A N 1
ATOM 1475 C CA . GLU A 1 187 ? 10.847 5.039 16.193 1.00 76.50 187 GLU A CA 1
ATOM 1476 C C . GLU A 1 187 ? 9.353 4.653 16.198 1.00 76.50 187 GLU A C 1
ATOM 1478 O O . GLU A 1 187 ? 8.969 3.498 15.970 1.00 76.50 187 GLU A O 1
ATOM 1483 N N . ARG A 1 188 ? 8.481 5.622 16.504 1.00 78.88 188 ARG A N 1
ATOM 1484 C CA . ARG A 1 188 ? 7.040 5.400 16.714 1.00 78.88 188 ARG A CA 1
ATOM 1485 C C . ARG A 1 188 ? 6.189 6.345 15.875 1.00 78.88 188 ARG A C 1
ATOM 1487 O O . ARG A 1 188 ? 6.503 7.517 15.689 1.00 78.88 188 ARG A O 1
ATOM 1494 N N . PHE A 1 189 ? 5.049 5.846 15.399 1.00 79.31 189 PHE A N 1
ATOM 1495 C CA . PHE A 1 189 ? 4.009 6.707 14.837 1.00 79.31 189 PHE A CA 1
ATOM 1496 C C . PHE A 1 189 ? 3.125 7.243 15.957 1.00 79.31 189 PHE A C 1
ATOM 1498 O O . PHE A 1 189 ? 2.646 6.470 16.787 1.00 79.31 189 PHE A O 1
ATOM 1505 N N . ARG A 1 190 ? 2.869 8.558 15.951 1.00 79.25 190 ARG A N 1
ATOM 1506 C CA . ARG A 1 190 ? 2.111 9.212 17.025 1.00 79.25 190 ARG A CA 1
ATOM 1507 C C . ARG A 1 190 ? 0.676 8.689 17.145 1.00 79.25 190 ARG A C 1
ATOM 1509 O O . ARG A 1 190 ? 0.237 8.403 18.254 1.00 79.25 190 ARG A O 1
ATOM 1516 N N . TYR A 1 191 ? -0.029 8.524 16.026 1.00 85.56 191 TYR A N 1
ATOM 1517 C CA . TYR A 1 191 ? -1.337 7.866 16.008 1.00 85.56 191 TYR A CA 1
ATOM 1518 C C . TYR A 1 191 ? -1.428 6.874 14.862 1.00 85.56 191 TYR A C 1
ATOM 1520 O O . TYR A 1 191 ? -0.953 7.127 13.750 1.00 85.56 191 TYR A O 1
ATOM 1528 N N . VAL A 1 192 ? -2.073 5.747 15.136 1.00 90.25 192 VAL A N 1
ATOM 1529 C CA . VAL A 1 192 ? -2.251 4.665 14.178 1.00 90.25 192 VAL A CA 1
ATOM 1530 C C . VAL A 1 192 ? -3.703 4.208 14.189 1.00 90.25 192 VAL A C 1
ATOM 1532 O O . VAL A 1 192 ? -4.290 3.974 15.246 1.00 90.25 192 VAL A O 1
ATOM 1535 N N . ILE A 1 193 ? -4.272 4.062 12.994 1.00 93.00 193 ILE A N 1
ATOM 1536 C CA . ILE A 1 193 ? -5.561 3.404 12.784 1.00 93.00 193 ILE A CA 1
ATOM 1537 C C . ILE A 1 193 ? -5.289 2.019 12.206 1.00 93.00 193 ILE A C 1
ATOM 1539 O O . ILE A 1 193 ? -4.664 1.898 11.153 1.00 93.00 193 ILE A O 1
ATOM 1543 N N . GLU A 1 194 ? -5.770 0.985 12.887 1.00 94.44 194 GLU A N 1
ATOM 1544 C CA . GLU A 1 194 ? -5.724 -0.400 12.426 1.00 94.44 194 GLU A CA 1
ATOM 1545 C C . GLU A 1 194 ? -7.100 -0.822 11.906 1.00 94.44 194 GLU A C 1
ATOM 1547 O O . GLU A 1 194 ? -8.094 -0.744 12.629 1.00 94.44 194 GLU A O 1
ATOM 1552 N N . PHE A 1 195 ? -7.147 -1.335 10.679 1.00 95.94 195 PHE A N 1
ATOM 1553 C CA . PHE A 1 195 ? -8.307 -2.016 10.111 1.00 95.94 195 PHE A CA 1
ATOM 1554 C C . PHE A 1 195 ? -8.026 -3.514 10.062 1.00 95.94 195 PHE A C 1
ATOM 1556 O O . PHE A 1 195 ? -7.232 -3.954 9.232 1.00 95.94 195 PHE A O 1
ATOM 1563 N N . SER A 1 196 ? -8.693 -4.304 10.904 1.00 95.81 196 SER A N 1
ATOM 1564 C CA . SER A 1 196 ? -8.671 -5.764 10.782 1.00 95.81 196 SER A CA 1
ATOM 1565 C C . SER A 1 196 ? -9.637 -6.186 9.678 1.00 95.81 196 SER A C 1
ATOM 1567 O O . SER A 1 196 ? -10.816 -5.813 9.689 1.00 95.81 196 SER A O 1
ATOM 1569 N N . ILE A 1 197 ? -9.135 -6.942 8.707 1.00 96.12 197 ILE A N 1
ATOM 1570 C CA . ILE A 1 197 ? -9.837 -7.306 7.480 1.00 96.12 197 ILE A CA 1
ATOM 1571 C C . ILE A 1 197 ? -9.889 -8.825 7.355 1.00 96.12 197 ILE A C 1
ATOM 1573 O O . ILE A 1 197 ? -8.864 -9.496 7.392 1.00 96.12 197 ILE A O 1
ATOM 1577 N N . GLU A 1 198 ? -11.083 -9.357 7.121 1.00 95.12 198 GLU A N 1
ATOM 1578 C CA . GLU A 1 198 ? -11.318 -10.765 6.811 1.00 95.12 198 GLU A CA 1
ATOM 1579 C C . GLU A 1 198 ? -11.971 -10.884 5.441 1.00 95.12 198 GLU A C 1
ATOM 1581 O O . GLU A 1 198 ? -13.069 -10.365 5.210 1.00 95.12 198 GLU A O 1
ATOM 1586 N N . ARG A 1 199 ? -11.293 -11.556 4.504 1.00 93.69 199 ARG A N 1
ATOM 1587 C CA . ARG A 1 199 ? -11.766 -11.751 3.122 1.00 93.69 199 ARG A CA 1
ATOM 1588 C C . ARG A 1 199 ? -12.284 -10.449 2.491 1.00 93.69 199 ARG A C 1
ATOM 1590 O O . ARG A 1 199 ? -13.383 -10.384 1.922 1.00 93.69 199 ARG A O 1
ATOM 1597 N N . GLY A 1 200 ? -11.507 -9.379 2.644 1.00 94.75 200 GLY A N 1
ATOM 1598 C CA . GLY A 1 200 ? -11.819 -8.040 2.142 1.00 94.75 200 GLY A CA 1
ATOM 1599 C C . GLY A 1 200 ? -12.966 -7.311 2.857 1.00 94.75 200 GLY A C 1
ATOM 1600 O O . GLY A 1 200 ? -13.427 -6.288 2.350 1.00 94.75 200 GLY A O 1
ATOM 1601 N N . LYS A 1 201 ? -13.477 -7.811 3.988 1.00 97.94 201 LYS A N 1
ATOM 1602 C CA . LYS A 1 201 ? -14.449 -7.119 4.852 1.00 97.94 201 LYS A CA 1
ATOM 1603 C C . LYS A 1 201 ? -13.734 -6.584 6.090 1.00 97.94 201 LYS A C 1
ATOM 1605 O O . LYS A 1 201 ? -13.033 -7.335 6.751 1.00 97.94 201 LYS A O 1
ATOM 1610 N N . VAL A 1 202 ? -13.947 -5.317 6.429 1.00 98.00 202 VAL A N 1
ATOM 1611 C CA . VAL A 1 202 ? -13.468 -4.753 7.697 1.00 98.00 202 VAL A CA 1
ATOM 1612 C C . VAL A 1 202 ? -14.311 -5.338 8.829 1.00 98.00 202 VAL A C 1
ATOM 1614 O O . VAL A 1 202 ? -15.534 -5.179 8.834 1.00 98.00 202 VAL A O 1
ATOM 1617 N N . VAL A 1 203 ? -13.664 -6.041 9.755 1.00 98.06 203 VAL A N 1
ATOM 1618 C CA . VAL A 1 203 ? -14.314 -6.676 10.913 1.00 98.06 203 VAL A CA 1
ATOM 1619 C C . VAL A 1 203 ? -14.065 -5.916 12.211 1.00 98.06 203 VAL A C 1
ATOM 1621 O O . VAL A 1 203 ? -14.896 -5.975 13.112 1.00 98.06 203 VAL A O 1
ATOM 1624 N N . ALA A 1 204 ? -12.975 -5.152 12.290 1.00 97.19 204 ALA A N 1
ATOM 1625 C CA . ALA A 1 204 ? -12.698 -4.258 13.406 1.00 97.19 204 ALA A CA 1
ATOM 1626 C C . ALA A 1 204 ? -11.891 -3.039 12.948 1.00 97.19 204 ALA A C 1
ATOM 1628 O O . ALA A 1 204 ? -11.075 -3.133 12.029 1.00 97.19 204 ALA A O 1
ATOM 1629 N N . THR A 1 205 ? -12.097 -1.919 13.638 1.00 96.62 205 THR A N 1
ATOM 1630 C CA . THR A 1 205 ? -11.272 -0.713 13.525 1.00 96.62 205 THR A CA 1
ATOM 1631 C C . THR A 1 205 ? -10.773 -0.364 14.918 1.00 96.62 205 THR A C 1
ATOM 1633 O O . THR A 1 205 ? -11.585 -0.225 15.835 1.00 96.62 205 THR A O 1
ATOM 1636 N N . ARG A 1 206 ? -9.457 -0.236 15.093 1.00 94.50 206 ARG A N 1
ATOM 1637 C CA . ARG A 1 206 ? -8.838 0.158 16.364 1.00 94.50 206 ARG A CA 1
ATOM 1638 C C . ARG A 1 206 ? -8.041 1.439 16.187 1.00 94.50 206 ARG A C 1
ATOM 1640 O O . ARG A 1 206 ? -7.420 1.656 15.148 1.00 94.50 206 ARG A O 1
ATOM 1647 N N . TYR A 1 207 ? -8.062 2.258 17.226 1.00 92.38 207 TYR A N 1
ATOM 1648 C CA . TYR A 1 207 ? -7.300 3.493 17.321 1.00 92.38 207 TYR A CA 1
ATOM 1649 C C . TYR A 1 207 ? -6.289 3.316 18.444 1.00 92.38 207 TYR A C 1
ATOM 1651 O O . TYR A 1 207 ? -6.661 2.873 19.531 1.00 92.38 207 TYR A O 1
ATOM 1659 N N . SER A 1 208 ? -5.029 3.631 18.173 1.00 85.81 208 SER A N 1
ATOM 1660 C CA . SER A 1 208 ? -3.974 3.586 19.180 1.00 85.81 208 SER A CA 1
ATOM 1661 C C . SER A 1 208 ? -3.124 4.841 19.089 1.00 85.81 208 SER A C 1
ATOM 1663 O O . SER A 1 208 ? -2.724 5.267 17.999 1.00 85.81 208 SER A O 1
ATOM 1665 N N . ASP A 1 209 ? -2.860 5.421 20.248 1.00 78.56 209 ASP A N 1
ATOM 1666 C CA . ASP A 1 209 ? -1.737 6.304 20.482 1.00 78.56 209 ASP A CA 1
ATOM 1667 C C . ASP A 1 209 ? -0.454 5.464 20.539 1.00 78.56 209 ASP A C 1
ATOM 1669 O O . ASP A 1 209 ? -0.423 4.395 21.138 1.00 78.56 209 ASP A O 1
ATOM 1673 N N . LEU A 1 210 ? 0.595 5.923 19.851 1.00 67.25 210 LEU A N 1
ATOM 1674 C CA . LEU A 1 210 ? 1.959 5.390 19.965 1.00 67.25 210 LEU A CA 1
ATOM 1675 C C . LEU A 1 210 ? 2.087 3.873 19.723 1.00 67.25 210 LEU A C 1
ATOM 1677 O O . LEU A 1 210 ? 2.258 3.078 20.645 1.00 67.25 210 LEU A O 1
ATOM 1681 N N . ARG A 1 211 ? 2.106 3.455 18.450 1.00 71.00 211 ARG A N 1
ATOM 1682 C CA . ARG A 1 211 ? 2.424 2.062 18.084 1.00 71.00 211 ARG A CA 1
ATOM 1683 C C . ARG A 1 211 ? 3.786 1.973 17.407 1.00 71.00 211 ARG A C 1
ATOM 1685 O O . ARG A 1 211 ? 4.029 2.634 16.395 1.00 71.00 211 ARG A O 1
ATOM 1692 N N . ARG A 1 212 ? 4.650 1.097 17.929 1.00 70.56 212 ARG A N 1
ATOM 1693 C CA . ARG A 1 212 ? 5.859 0.668 17.219 1.00 70.56 212 ARG A CA 1
ATOM 1694 C C . ARG A 1 212 ? 5.446 -0.332 16.143 1.00 70.56 212 ARG A C 1
ATOM 1696 O O . ARG A 1 212 ? 5.003 -1.436 16.452 1.00 70.56 212 ARG A O 1
ATOM 1703 N N . ILE A 1 213 ? 5.552 0.073 14.884 1.00 67.19 213 ILE A N 1
ATOM 1704 C CA . ILE A 1 213 ? 5.379 -0.821 13.737 1.00 67.19 213 ILE A CA 1
ATOM 1705 C C . ILE A 1 213 ? 6.766 -0.977 13.121 1.00 67.19 213 ILE A C 1
ATOM 1707 O O . ILE A 1 213 ? 7.297 0.013 12.617 1.00 67.19 213 ILE A O 1
ATOM 1711 N N . PRO A 1 214 ? 7.376 -2.175 13.172 1.00 67.62 214 PRO A N 1
ATOM 1712 C CA . PRO A 1 214 ? 8.639 -2.408 12.491 1.00 67.62 214 PRO A CA 1
ATOM 1713 C C . PRO A 1 214 ? 8.488 -2.073 11.008 1.00 67.62 214 PRO A C 1
ATOM 1715 O O . PRO A 1 214 ? 7.525 -2.501 10.374 1.00 67.62 214 PRO A O 1
ATOM 1718 N N . ILE A 1 215 ? 9.458 -1.359 10.438 1.00 63.12 215 ILE A N 1
ATOM 1719 C CA . ILE A 1 215 ? 9.465 -1.006 9.005 1.00 63.12 215 ILE A CA 1
ATOM 1720 C C . ILE A 1 215 ? 9.439 -2.271 8.122 1.00 63.12 215 ILE A C 1
ATOM 1722 O O . ILE A 1 215 ? 8.970 -2.244 6.989 1.00 63.12 215 ILE A O 1
ATOM 1726 N N . THR A 1 216 ? 9.901 -3.404 8.656 1.00 64.44 216 THR A N 1
ATOM 1727 C CA . THR A 1 216 ? 9.923 -4.713 7.990 1.00 64.44 216 THR A CA 1
ATOM 1728 C C . THR A 1 216 ? 8.612 -5.499 8.094 1.00 64.44 216 THR A C 1
ATOM 1730 O O . THR A 1 216 ? 8.503 -6.569 7.497 1.00 64.44 216 THR A O 1
ATOM 1733 N N . TRP A 1 217 ? 7.622 -5.026 8.856 1.00 64.75 217 TRP A N 1
ATOM 1734 C CA . TRP A 1 217 ? 6.393 -5.777 9.102 1.00 64.75 217 TRP A CA 1
ATOM 1735 C C . TRP A 1 217 ? 5.406 -5.661 7.926 1.00 64.75 217 TRP A C 1
ATOM 1737 O O . TRP A 1 217 ? 5.064 -4.568 7.479 1.00 64.75 217 TRP A O 1
ATOM 1747 N N . ASN A 1 218 ? 4.927 -6.803 7.424 1.00 62.97 218 ASN A N 1
ATOM 1748 C CA . ASN A 1 218 ? 4.283 -6.926 6.107 1.00 62.97 218 ASN A CA 1
ATOM 1749 C C . ASN A 1 218 ? 2.741 -6.962 6.119 1.00 62.97 218 ASN A C 1
ATOM 1751 O O . ASN A 1 218 ? 2.132 -7.134 5.058 1.00 62.97 218 ASN A O 1
ATOM 1755 N N . GLY A 1 219 ? 2.083 -6.814 7.273 1.00 58.94 219 GLY A N 1
ATOM 1756 C CA . GLY A 1 219 ? 0.620 -6.933 7.355 1.00 58.94 219 GLY A CA 1
ATOM 1757 C C . GLY A 1 219 ? 0.095 -8.256 7.908 1.00 58.94 219 GLY A C 1
ATOM 1758 O O . GLY A 1 219 ? -1.093 -8.335 8.231 1.00 58.94 219 GLY A O 1
ATOM 1759 N N . LEU A 1 220 ? 0.947 -9.284 7.963 1.00 57.84 220 LEU A N 1
ATOM 1760 C CA . LEU A 1 220 ? 0.594 -10.651 8.339 1.00 57.84 220 LEU A CA 1
ATOM 1761 C C . LEU A 1 220 ? 1.040 -10.900 9.782 1.00 57.84 220 LEU A C 1
ATOM 1763 O O . LEU A 1 220 ? 2.164 -10.563 10.140 1.00 57.84 220 LEU A O 1
ATOM 1767 N N . ASP A 1 221 ? 0.121 -11.438 10.586 1.00 58.69 221 ASP A N 1
ATOM 1768 C CA . ASP A 1 221 ? 0.190 -11.560 12.046 1.00 58.69 221 ASP A CA 1
ATOM 1769 C C . ASP A 1 221 ? 0.369 -10.208 12.747 1.00 58.69 221 ASP A C 1
ATOM 1771 O O . ASP A 1 221 ? 1.392 -9.537 12.617 1.00 58.69 221 ASP A O 1
ATOM 1775 N N . ALA A 1 222 ? -0.654 -9.762 13.486 1.00 52.50 222 ALA A N 1
ATOM 1776 C CA . ALA A 1 222 ? -0.535 -8.530 14.261 1.00 52.50 222 ALA A CA 1
ATOM 1777 C C . ALA A 1 222 ? 0.718 -8.640 15.146 1.00 52.50 222 ALA A C 1
ATOM 1779 O O . ALA A 1 222 ? 0.845 -9.646 15.851 1.00 52.50 222 ALA A O 1
ATOM 1780 N N . PRO A 1 223 ? 1.637 -7.654 15.134 1.00 53.22 223 PRO A N 1
ATOM 1781 C CA . PRO A 1 223 ? 2.728 -7.670 16.087 1.00 53.22 223 PRO A CA 1
ATOM 1782 C C . PRO A 1 223 ? 2.064 -7.709 17.456 1.00 53.22 223 PRO A C 1
ATOM 1784 O O . PRO A 1 223 ? 1.206 -6.855 17.735 1.00 53.22 223 PRO A O 1
ATOM 1787 N N . SER A 1 224 ? 2.383 -8.742 18.246 1.00 49.84 224 SER A N 1
ATOM 1788 C CA . SER A 1 224 ? 1.907 -8.855 19.620 1.00 49.84 224 SER A CA 1
ATOM 1789 C C . SER A 1 224 ? 2.083 -7.484 20.256 1.00 49.84 224 SER A C 1
ATOM 1791 O O . SER A 1 224 ? 3.168 -6.913 20.096 1.00 49.84 224 SER A O 1
ATOM 1793 N N . PRO A 1 225 ? 1.046 -6.907 20.891 1.00 52.12 225 PRO A N 1
ATOM 1794 C CA . PRO A 1 225 ? 1.250 -5.687 21.645 1.00 52.12 225 PRO A CA 1
ATOM 1795 C C . PRO A 1 225 ? 2.405 -5.991 22.588 1.00 52.12 225 PRO A C 1
ATOM 1797 O O . PRO A 1 225 ? 2.317 -6.924 23.387 1.00 52.12 225 PRO A O 1
ATOM 1800 N N . THR A 1 226 ? 3.535 -5.310 22.404 1.00 49.03 226 THR A N 1
ATOM 1801 C CA . THR A 1 226 ? 4.628 -5.408 23.352 1.00 49.03 226 THR A CA 1
ATOM 1802 C C . THR A 1 226 ? 4.017 -4.889 24.633 1.00 49.03 22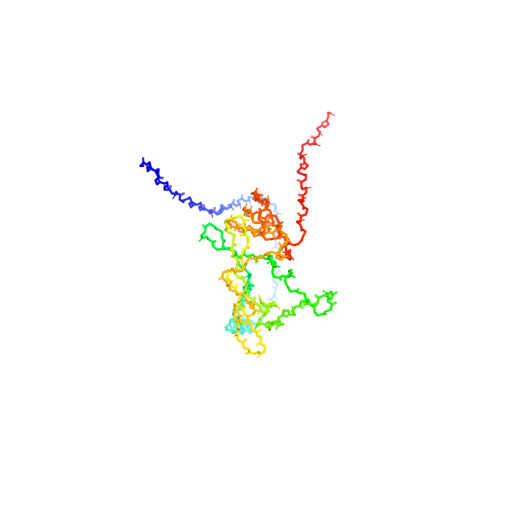6 THR A C 1
ATOM 1804 O O . THR A 1 226 ? 3.728 -3.698 24.742 1.00 49.03 226 THR A O 1
ATOM 1807 N N . THR A 1 227 ? 3.698 -5.791 25.553 1.00 42.66 227 THR A N 1
ATOM 1808 C CA . THR A 1 227 ? 3.338 -5.429 26.910 1.00 42.66 227 THR A CA 1
ATOM 1809 C C . THR A 1 227 ? 4.612 -4.847 27.510 1.00 42.66 227 THR A C 1
ATOM 1811 O O . THR A 1 227 ? 5.362 -5.534 28.193 1.00 42.66 227 THR A O 1
ATOM 1814 N N . GLU A 1 228 ? 4.922 -3.591 27.188 1.00 45.72 228 GLU A N 1
ATOM 1815 C CA . GLU A 1 228 ? 5.713 -2.746 28.069 1.00 45.72 228 GLU A CA 1
ATOM 1816 C C . GLU A 1 228 ? 4.820 -2.545 29.287 1.00 45.72 228 GLU A C 1
ATOM 1818 O O . GLU A 1 228 ? 4.058 -1.589 29.400 1.00 45.72 228 GLU A O 1
ATOM 1823 N N . THR A 1 229 ? 4.851 -3.542 30.171 1.00 37.81 229 THR A N 1
ATOM 1824 C CA . THR A 1 229 ? 4.542 -3.353 31.573 1.00 37.81 229 THR A CA 1
ATOM 1825 C C . THR A 1 229 ? 5.474 -2.239 32.012 1.00 37.81 229 THR A C 1
ATOM 1827 O O . THR A 1 229 ? 6.668 -2.464 32.194 1.00 37.81 229 THR A O 1
ATOM 1830 N N . THR A 1 230 ? 4.954 -1.018 32.081 1.00 45.75 230 THR A N 1
ATOM 1831 C CA . THR A 1 230 ? 5.583 0.051 32.840 1.00 45.75 230 THR A CA 1
ATOM 1832 C C . THR A 1 230 ? 5.639 -0.461 34.270 1.00 45.75 230 THR A C 1
ATOM 1834 O O . THR A 1 230 ? 4.646 -0.434 34.995 1.00 45.75 230 THR A O 1
ATOM 1837 N N . GLU A 1 231 ? 6.767 -1.067 34.621 1.00 43.47 231 GLU A N 1
ATOM 1838 C CA . GLU A 1 231 ? 7.088 -1.421 35.989 1.00 43.47 231 GLU A CA 1
ATOM 1839 C C . GLU A 1 231 ? 7.104 -0.092 36.762 1.00 43.47 231 GLU A C 1
ATOM 1841 O O . GLU A 1 231 ? 7.798 0.838 36.340 1.00 43.47 231 GLU A O 1
ATOM 1846 N N . PRO A 1 232 ? 6.260 0.086 37.792 1.00 44.06 232 PRO A N 1
ATOM 1847 C CA . PRO A 1 232 ? 6.253 1.323 3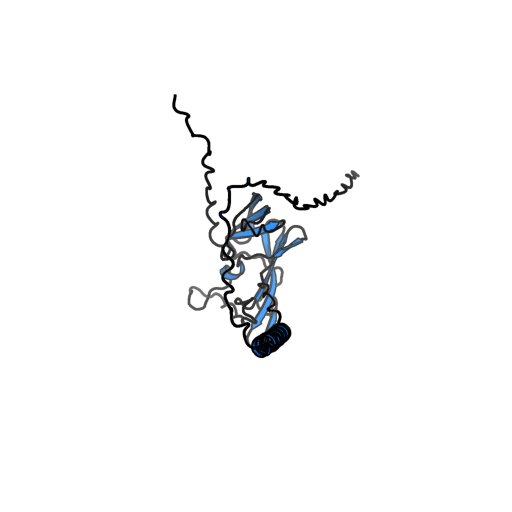8.551 1.00 44.06 232 PRO A CA 1
ATOM 1848 C C . PRO A 1 232 ? 7.603 1.459 39.260 1.00 44.06 232 PRO A C 1
ATOM 1850 O O . PRO A 1 232 ? 7.955 0.640 40.106 1.00 44.06 232 PRO A O 1
ATOM 1853 N N . ASP A 1 233 ? 8.348 2.500 38.896 1.00 50.72 233 ASP A N 1
ATOM 1854 C CA . ASP A 1 233 ? 9.648 2.888 39.455 1.00 50.72 233 ASP A CA 1
ATOM 1855 C C . ASP A 1 233 ? 9.484 3.516 40.856 1.00 50.72 233 ASP A C 1
ATOM 1857 O O . ASP A 1 233 ? 9.928 4.627 41.117 1.00 50.72 233 ASP A O 1
ATOM 1861 N N . ASP A 1 234 ? 8.774 2.824 41.753 1.00 56.06 234 ASP A N 1
ATOM 1862 C CA . ASP A 1 234 ? 8.470 3.275 43.115 1.00 56.06 234 ASP A CA 1
ATOM 1863 C C . ASP A 1 234 ? 8.618 2.112 44.109 1.00 56.06 234 ASP A C 1
ATOM 1865 O O . ASP A 1 234 ? 7.659 1.586 44.672 1.00 56.06 234 ASP A O 1
ATOM 1869 N N . ALA A 1 235 ? 9.863 1.691 44.329 1.00 51.59 235 ALA A N 1
ATOM 1870 C CA . ALA A 1 235 ? 10.244 0.907 45.504 1.00 51.59 235 ALA A CA 1
ATOM 1871 C C . ALA A 1 235 ? 11.732 1.097 45.841 1.00 51.59 235 ALA A C 1
ATOM 1873 O O . ALA A 1 235 ? 12.513 0.148 45.884 1.00 51.59 235 ALA A O 1
ATOM 1874 N N . ARG A 1 236 ? 12.151 2.340 46.108 1.00 50.34 236 ARG A N 1
ATOM 1875 C CA . ARG A 1 236 ? 13.307 2.576 46.986 1.00 50.34 236 ARG A CA 1
ATOM 1876 C C . ARG A 1 236 ? 12.792 2.832 48.393 1.00 50.34 236 ARG A C 1
ATOM 1878 O O . ARG A 1 236 ? 12.511 3.963 48.774 1.00 50.34 236 ARG A O 1
ATOM 1885 N N . GLU A 1 237 ? 12.653 1.744 49.141 1.00 52.31 237 GLU A N 1
ATOM 1886 C CA . GLU A 1 237 ? 12.531 1.779 50.594 1.00 52.31 237 GLU A CA 1
ATOM 1887 C C . GLU A 1 237 ? 13.766 2.470 51.195 1.00 52.31 237 GLU A C 1
ATOM 1889 O O . GLU A 1 237 ? 14.909 2.081 50.939 1.00 52.31 237 GLU A O 1
ATOM 1894 N N . SER A 1 238 ? 13.531 3.511 51.992 1.00 45.84 238 SER A N 1
ATOM 1895 C CA . SER A 1 238 ? 14.536 4.103 52.875 1.00 45.84 238 SER A CA 1
ATOM 1896 C C . SER A 1 238 ? 14.777 3.168 54.065 1.00 45.84 238 SER A C 1
ATOM 1898 O O . SER A 1 238 ? 13.806 2.807 54.733 1.00 45.84 238 SER A O 1
ATOM 1900 N N . PRO A 1 239 ? 16.027 2.796 54.391 1.00 66.75 239 PRO A N 1
ATOM 1901 C CA . PRO A 1 239 ? 16.308 2.099 55.635 1.00 66.75 239 PRO A CA 1
ATOM 1902 C C . PRO A 1 239 ? 16.325 3.089 56.811 1.00 66.75 239 PRO A C 1
ATOM 1904 O O . PRO A 1 239 ? 16.907 4.171 56.709 1.00 66.75 239 PRO A O 1
ATOM 1907 N N . ASN A 1 240 ? 15.663 2.690 57.902 1.00 61.22 240 ASN A N 1
ATOM 1908 C CA . ASN A 1 240 ? 15.756 3.302 59.235 1.00 61.22 240 ASN A CA 1
ATOM 1909 C C . ASN A 1 240 ? 17.129 3.073 59.875 1.00 61.22 240 ASN A C 1
ATOM 1911 O O . ASN A 1 240 ? 17.703 1.981 59.654 1.00 61.22 240 ASN A O 1
#